Protein AF-A0A7L3GMD4-F1 (afdb_monomer)

Sequence (210 aa):
RIDVTEAQIAITVLLFVSAYGGTAIWDYKVPLVGLELKLFVGFVILCGTALSFFNYFRVIFGGGVGKNGSTIAGTSVLSPGLHIGLLITLAIMIYKKSTTQLFEKHSCLYILTFGFVNAKISQKLVVAHMTKSEICLQDTAFIGPGLLVLDQYFNSFVDEYIVLWIALFISLFDMLRYATGVCLQIAAHLHIHVFRISPHQAPEQVQNHN

pLDDT: mean 81.86, std 13.0, range [42.03, 96.12]

Foldseek 3Di:
DDDPVNVVVVVVVVVVCCVVVPPVQQQDQDPVPRDGNVVVVVVVVVVVVVVVVVVVVCCVVVQVQPPVRDHDDPADPCLLVVLVVVLVVLLVVLCVLDPPNCCVVPVPLSCLLSVLLVLQSVVVVVVCVVVVHDDDSDDLSCVLSVQSVVCSVVVNPDPSVVSSVVSNVSSNVSSVVSVVVVVVVVCVVVVHDDPDDPPPPDDDDPPDDD

Secondary structure (DSSP, 8-state):
---HHHHHHHHHHHHHHHHHH-GGGGGPBPTTT--BHHHHHHHHHHHHHHHHHHHHHHHHHTT---TT-PPPPSS-TTHHHHHHHHHHHHHHHHHHH-SS-HHHHSHHHHHHHHHHHHHHHHHHHHHHHHHTPPPPS--GGGHHHHHHHHHHHTTSSS-HHHHHHHHHHHHHHHHHHHHHHHHHHHHHHHT--TT-PPP-----------

InterPro domains:
  IPR014472 Choline/ethanolamine phosphotransferase [PTHR10414] (2-198)

Radius of gyration: 23.54 Å; Cα contacts (8 Å, |Δi|>4): 131; chains: 1; bounding box: 46×53×88 Å

Solvent-accessible surface area (backbone atoms only — not comparable to full-atom values): 12258 Å² total; per-residue (Å²): 131,92,45,73,64,57,55,51,50,52,51,51,50,56,51,47,51,41,68,77,54,37,74,64,59,41,64,41,58,41,90,89,75,71,46,38,42,50,59,53,55,50,48,54,50,51,51,52,49,52,54,50,50,53,53,51,50,51,37,53,75,66,67,40,54,40,101,83,69,44,74,70,71,97,64,75,87,55,62,69,51,52,61,54,50,50,53,52,50,51,51,53,49,49,56,75,66,41,89,79,40,53,54,80,78,38,41,68,64,48,54,50,30,56,44,31,28,50,51,38,53,51,52,52,50,54,50,26,64,76,69,73,48,88,81,71,86,85,48,79,56,50,50,29,62,47,50,53,49,50,35,54,68,62,72,47,76,52,63,65,68,60,49,50,53,53,21,27,55,49,18,45,51,54,29,51,52,50,53,52,49,52,53,52,52,52,22,64,74,70,74,45,59,86,97,50,83,78,77,81,80,73,80,81,77,81,77,82,80,128

Organism: NCBI:txid317792

Structure (mmCIF, N/CA/C/O backbone):
data_AF-A0A7L3GMD4-F1
#
_entry.id   AF-A0A7L3GMD4-F1
#
loop_
_atom_site.group_PDB
_atom_site.id
_atom_site.type_symbol
_atom_site.label_atom_id
_atom_site.label_alt_id
_atom_site.label_comp_id
_atom_site.label_asym_id
_atom_site.label_entity_id
_atom_site.label_seq_id
_atom_site.pdbx_PDB_ins_code
_atom_site.Cartn_x
_atom_site.Cartn_y
_atom_site.Cartn_z
_atom_site.occupancy
_atom_site.B_iso_or_equiv
_atom_site.auth_seq_id
_atom_site.auth_comp_id
_atom_site.auth_asym_id
_atom_site.auth_atom_id
_atom_site.pdbx_PDB_model_num
ATOM 1 N N . ARG A 1 1 ? 5.900 -24.438 -7.694 1.00 57.34 1 ARG A N 1
ATOM 2 C CA . ARG A 1 1 ? 6.564 -23.137 -7.436 1.00 57.34 1 ARG A CA 1
ATOM 3 C C . ARG A 1 1 ? 5.423 -22.166 -7.287 1.00 57.34 1 ARG A C 1
ATOM 5 O O . ARG A 1 1 ? 4.742 -21.994 -8.280 1.00 57.34 1 ARG A O 1
ATOM 12 N N . ILE A 1 2 ? 5.196 -21.634 -6.088 1.00 66.94 2 ILE A N 1
ATOM 13 C CA . ILE A 1 2 ? 4.145 -20.635 -5.917 1.00 66.94 2 ILE A CA 1
ATOM 14 C C . ILE A 1 2 ? 4.629 -19.362 -6.589 1.00 66.94 2 ILE A C 1
ATOM 16 O O . ILE A 1 2 ? 5.667 -18.821 -6.205 1.00 66.94 2 ILE A O 1
ATOM 20 N N . ASP A 1 3 ? 3.946 -18.982 -7.661 1.00 76.06 3 ASP A N 1
ATOM 21 C CA . ASP A 1 3 ? 4.235 -17.768 -8.415 1.00 76.06 3 ASP A CA 1
ATOM 22 C C . ASP A 1 3 ? 3.237 -16.663 -8.052 1.00 76.06 3 ASP A C 1
ATOM 24 O O . ASP A 1 3 ? 2.235 -16.905 -7.372 1.00 76.06 3 ASP A O 1
ATOM 28 N N . VAL A 1 4 ? 3.510 -15.440 -8.503 1.00 78.38 4 VAL A N 1
ATOM 29 C CA . VAL A 1 4 ? 2.714 -14.245 -8.175 1.00 78.38 4 VAL A CA 1
ATOM 30 C C . VAL A 1 4 ? 1.230 -14.460 -8.486 1.00 78.38 4 VAL A C 1
ATOM 32 O O . VAL A 1 4 ? 0.371 -14.079 -7.693 1.00 78.38 4 VAL A O 1
ATOM 35 N N . THR A 1 5 ? 0.925 -15.137 -9.593 1.00 85.50 5 THR A N 1
ATOM 36 C CA . THR A 1 5 ? -0.446 -15.437 -10.017 1.00 85.50 5 THR A CA 1
ATOM 37 C C . THR A 1 5 ? -1.173 -16.380 -9.058 1.00 85.50 5 THR A C 1
ATOM 39 O O . THR A 1 5 ? -2.326 -16.124 -8.730 1.00 85.50 5 THR A O 1
ATOM 42 N N . GLU A 1 6 ? -0.523 -17.438 -8.560 1.00 84.56 6 GLU A N 1
ATOM 43 C CA . GLU A 1 6 ? -1.148 -18.356 -7.593 1.00 84.56 6 GLU A CA 1
ATOM 44 C C . GLU A 1 6 ? -1.449 -17.643 -6.274 1.00 84.56 6 GLU A C 1
ATOM 46 O O . GLU A 1 6 ? -2.534 -17.806 -5.717 1.00 84.56 6 GLU A O 1
ATOM 51 N N . ALA A 1 7 ? -0.522 -16.801 -5.806 1.00 82.31 7 ALA A N 1
ATOM 52 C CA . ALA A 1 7 ? -0.738 -15.996 -4.609 1.00 82.31 7 ALA A CA 1
ATOM 53 C C . ALA A 1 7 ? -1.905 -15.009 -4.794 1.00 82.31 7 ALA A C 1
ATOM 55 O O . ALA A 1 7 ? -2.758 -14.892 -3.915 1.00 82.31 7 ALA A O 1
ATOM 56 N N . GLN A 1 8 ? -1.982 -14.339 -5.949 1.00 86.38 8 GLN A N 1
ATOM 57 C CA . GLN A 1 8 ? -3.089 -13.438 -6.275 1.00 86.38 8 GLN A CA 1
ATOM 58 C C . GLN A 1 8 ? -4.430 -14.176 -6.330 1.00 86.38 8 GLN A C 1
ATOM 60 O O . GLN A 1 8 ? -5.376 -13.737 -5.685 1.00 86.38 8 GLN A O 1
ATOM 65 N N . ILE A 1 9 ? -4.505 -15.319 -7.020 1.00 88.81 9 ILE A N 1
ATOM 66 C CA . ILE A 1 9 ? -5.726 -16.135 -7.091 1.00 88.81 9 ILE A CA 1
ATOM 67 C C . ILE A 1 9 ? -6.153 -16.590 -5.691 1.00 88.81 9 ILE A C 1
ATOM 69 O O . ILE A 1 9 ? -7.333 -16.497 -5.360 1.00 88.81 9 ILE A O 1
ATOM 73 N N . ALA A 1 10 ? -5.213 -17.027 -4.848 1.00 87.69 10 ALA A N 1
ATOM 74 C CA . ALA A 1 10 ? -5.511 -17.443 -3.480 1.00 87.69 10 ALA A CA 1
ATOM 75 C C . ALA A 1 10 ? -6.125 -16.302 -2.650 1.00 87.69 10 ALA A C 1
ATOM 77 O O . ALA A 1 10 ? -7.136 -16.505 -1.976 1.00 87.69 10 ALA A O 1
ATOM 78 N N . ILE A 1 11 ? -5.562 -15.092 -2.740 1.00 88.25 11 ILE A N 1
ATOM 79 C CA . ILE A 1 11 ? -6.104 -13.901 -2.068 1.00 88.25 11 ILE A CA 1
ATOM 80 C C . ILE A 1 11 ? -7.487 -13.552 -2.627 1.00 88.25 11 ILE A C 1
ATOM 82 O O . ILE A 1 11 ? -8.412 -13.286 -1.862 1.00 88.25 11 ILE A O 1
ATOM 86 N N . THR A 1 12 ? -7.661 -13.587 -3.949 1.00 91.50 12 THR A N 1
ATOM 87 C CA . THR A 1 12 ? -8.948 -13.321 -4.600 1.00 91.50 12 THR A CA 1
ATOM 88 C C . THR A 1 12 ? -10.023 -14.299 -4.132 1.00 91.50 12 THR A C 1
ATOM 90 O O . THR A 1 12 ? -11.110 -13.866 -3.757 1.00 91.50 12 THR A O 1
ATOM 93 N N . VAL A 1 13 ? -9.722 -15.598 -4.073 1.00 90.19 13 VAL A N 1
ATOM 94 C CA . VAL A 1 13 ? -10.646 -16.619 -3.553 1.00 90.19 13 VAL A CA 1
ATOM 95 C C . VAL A 1 13 ? -10.981 -16.358 -2.084 1.00 90.19 13 VAL A C 1
ATOM 97 O O . VAL A 1 13 ? -12.154 -16.387 -1.723 1.00 90.19 13 VAL A O 1
ATOM 100 N N . LEU A 1 14 ? -9.989 -16.043 -1.245 1.00 88.06 14 LEU A N 1
ATOM 101 C CA . LEU A 1 14 ? -10.201 -15.727 0.173 1.00 88.06 14 LEU A CA 1
ATOM 102 C C . LEU A 1 14 ? -11.163 -14.539 0.364 1.00 88.06 14 LEU A C 1
ATOM 104 O O . LEU A 1 14 ? -12.076 -14.584 1.196 1.00 88.06 14 LEU A O 1
ATOM 108 N N . LEU A 1 15 ? -10.975 -13.485 -0.433 1.00 89.06 15 LEU A N 1
ATOM 109 C CA . LEU A 1 15 ? -11.837 -12.305 -0.423 1.00 89.06 15 LEU A CA 1
ATOM 110 C C . LEU A 1 15 ? -13.240 -12.631 -0.940 1.00 89.06 15 LEU A C 1
ATOM 112 O O . LEU A 1 15 ? -14.215 -12.193 -0.336 1.00 89.06 15 LEU A O 1
ATOM 116 N N . PHE A 1 16 ? -13.366 -13.442 -1.992 1.00 91.38 16 PHE A N 1
ATOM 117 C CA . PHE A 1 16 ? -14.669 -13.877 -2.499 1.00 91.38 16 PHE A CA 1
ATOM 118 C C . PHE A 1 16 ? -15.440 -14.718 -1.482 1.00 91.38 16 PHE A C 1
ATOM 120 O O . PHE A 1 16 ? -16.624 -14.466 -1.269 1.00 91.38 16 PHE A O 1
ATOM 127 N N . VAL A 1 17 ? -14.785 -15.670 -0.813 1.00 88.31 17 VAL A N 1
ATOM 128 C CA . VAL A 1 17 ? -15.406 -16.466 0.260 1.00 88.31 17 VAL A CA 1
ATOM 129 C C . VAL A 1 17 ? -15.920 -15.552 1.371 1.00 88.31 17 VAL A C 1
ATOM 131 O O . VAL A 1 17 ? -17.049 -15.715 1.825 1.00 88.31 17 VAL A O 1
ATOM 134 N N . SER A 1 18 ? -15.134 -14.543 1.753 1.00 88.56 18 SER A N 1
ATOM 135 C CA . SER A 1 18 ? -15.545 -13.548 2.751 1.00 88.56 18 SER A CA 1
ATOM 136 C C . SER A 1 18 ? -16.710 -12.673 2.274 1.00 88.56 18 S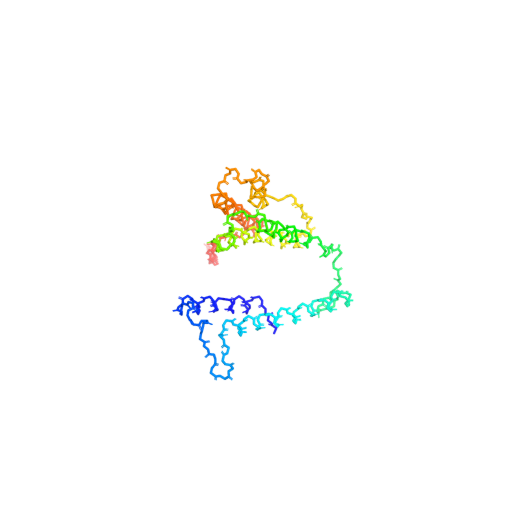ER A C 1
ATOM 138 O O . SER A 1 18 ? -17.585 -12.335 3.066 1.00 88.56 18 SER A O 1
ATOM 140 N N . ALA A 1 19 ? -16.737 -12.311 0.989 1.00 89.50 19 ALA A N 1
ATOM 141 C CA . ALA A 1 19 ? -17.772 -11.462 0.407 1.00 89.50 19 ALA A CA 1
ATOM 142 C C . ALA A 1 19 ? -19.121 -12.187 0.278 1.00 89.50 19 ALA A C 1
ATOM 144 O O . ALA A 1 19 ? -20.149 -11.627 0.647 1.00 89.50 19 ALA A O 1
ATOM 145 N N . TYR A 1 20 ? -19.124 -13.430 -0.214 1.00 90.19 20 TYR A N 1
ATOM 146 C CA . TYR A 1 20 ? -20.348 -14.229 -0.355 1.00 90.19 20 TYR A CA 1
ATOM 147 C C . TYR A 1 20 ? -20.822 -14.824 0.973 1.00 90.19 20 TYR A C 1
ATOM 149 O O . TYR A 1 20 ? -22.020 -14.929 1.215 1.00 90.19 20 TYR A O 1
ATOM 157 N N . GLY A 1 21 ? -19.883 -15.230 1.824 1.00 82.62 21 GLY A N 1
ATOM 158 C CA . GLY A 1 21 ? -20.156 -15.904 3.086 1.00 82.62 21 GLY A CA 1
ATOM 159 C C . GLY A 1 21 ? -20.395 -14.999 4.286 1.00 82.62 21 GLY A C 1
ATOM 160 O O . GLY A 1 21 ? -20.879 -15.455 5.322 1.00 82.62 21 GLY A O 1
ATOM 161 N N . GLY A 1 22 ? -20.025 -13.726 4.172 1.00 84.88 22 GLY A N 1
ATOM 162 C CA . GLY A 1 22 ? -19.927 -12.832 5.316 1.00 84.88 22 GLY A CA 1
ATOM 163 C C . GLY A 1 22 ? -18.824 -13.249 6.296 1.00 84.88 22 GLY A C 1
ATOM 164 O O . GLY A 1 22 ? -18.121 -14.249 6.132 1.00 84.88 22 GLY A O 1
ATOM 165 N N . THR A 1 23 ? -18.668 -12.468 7.363 1.00 82.50 23 THR A N 1
ATOM 166 C CA . THR A 1 23 ? -17.632 -12.712 8.379 1.00 82.50 23 THR A CA 1
ATOM 167 C C . THR A 1 23 ? -17.895 -13.967 9.214 1.00 82.50 23 THR A C 1
ATOM 169 O O . THR A 1 23 ? -16.949 -14.563 9.717 1.00 82.50 23 THR A O 1
ATOM 172 N N . ALA A 1 24 ? -19.151 -14.416 9.299 1.00 84.94 24 ALA A N 1
ATOM 173 C CA . ALA A 1 24 ? -19.566 -15.553 10.119 1.00 84.94 24 ALA A CA 1
ATOM 174 C C . ALA A 1 24 ? -18.980 -16.904 9.665 1.00 84.94 24 ALA A C 1
ATOM 176 O O . ALA A 1 24 ? -18.810 -17.796 10.493 1.00 84.94 24 ALA A O 1
ATOM 177 N N . ILE A 1 25 ? -18.620 -17.065 8.381 1.00 85.19 25 ILE A N 1
ATOM 178 C CA . ILE A 1 25 ? -17.936 -18.284 7.904 1.00 85.19 25 ILE A CA 1
ATOM 179 C C . ILE A 1 25 ? -16.617 -18.503 8.650 1.00 85.19 25 ILE A C 1
ATOM 181 O O . ILE A 1 25 ? -16.244 -19.639 8.945 1.00 85.19 25 ILE A O 1
ATOM 185 N N . TRP A 1 26 ? -15.919 -17.422 8.991 1.00 85.94 26 TRP A N 1
ATOM 186 C CA . TRP A 1 26 ? -14.621 -17.489 9.655 1.00 85.94 26 TRP A CA 1
ATOM 187 C C . TRP A 1 26 ? -14.709 -17.864 11.139 1.00 85.94 26 TRP A C 1
ATOM 189 O O . TRP A 1 26 ? -13.721 -18.343 11.702 1.00 85.94 26 TRP A O 1
ATOM 199 N N . ASP A 1 27 ? -15.885 -17.711 11.749 1.00 85.00 27 ASP A N 1
ATOM 200 C CA . ASP A 1 27 ? -16.166 -18.105 13.133 1.00 85.00 27 ASP A CA 1
ATOM 201 C C . ASP A 1 27 ? -16.664 -19.560 13.241 1.00 85.00 27 ASP A C 1
ATOM 203 O O . ASP A 1 27 ? -16.913 -20.066 14.339 1.00 85.00 27 ASP A O 1
ATOM 207 N N . TYR A 1 28 ? -16.781 -20.272 12.113 1.00 84.38 28 TYR A N 1
ATOM 208 C CA . TYR A 1 28 ? -17.159 -21.680 12.116 1.00 84.38 28 TYR A CA 1
ATOM 209 C C . TYR A 1 28 ? -16.103 -22.528 12.837 1.00 84.38 28 TYR A C 1
ATOM 211 O O . TYR A 1 28 ? -14.904 -22.459 12.540 1.00 84.38 28 TYR A O 1
ATOM 219 N N . LYS A 1 29 ? -16.553 -23.353 13.788 1.00 83.44 29 LYS A N 1
ATOM 220 C CA . LYS A 1 29 ? -15.683 -24.247 14.557 1.00 83.44 29 LYS A CA 1
ATOM 221 C C . LYS A 1 29 ? -15.431 -25.526 13.776 1.00 83.44 29 LYS A C 1
ATOM 223 O O . LYS A 1 29 ? -16.365 -26.247 13.429 1.00 83.44 29 LYS A O 1
ATOM 228 N N . VAL A 1 30 ? -14.160 -25.833 13.535 1.00 77.50 30 VAL A N 1
ATOM 229 C CA . VAL A 1 30 ? -13.777 -27.064 12.841 1.00 77.50 30 VAL A CA 1
ATOM 230 C C . VAL A 1 30 ? -14.066 -28.259 13.761 1.00 77.50 30 VAL A C 1
ATOM 232 O O . VAL A 1 30 ? -13.485 -28.333 14.848 1.00 77.50 30 VAL A O 1
ATOM 235 N N . PRO A 1 31 ? -14.915 -29.220 13.351 1.00 68.00 31 PRO A N 1
ATOM 236 C CA . PRO A 1 31 ? -15.416 -30.275 14.236 1.00 68.00 31 PRO A CA 1
ATOM 237 C C . PRO A 1 31 ? -14.338 -31.239 14.763 1.00 68.00 31 PRO A C 1
ATOM 239 O O . PRO A 1 31 ? -14.583 -31.917 15.752 1.00 68.00 31 PRO A O 1
ATOM 242 N N . LEU A 1 32 ? -13.140 -31.279 14.161 1.00 69.44 32 LEU A N 1
ATOM 243 C CA . LEU A 1 32 ? -12.021 -32.104 14.646 1.00 69.44 32 LEU A CA 1
ATOM 244 C C . LEU A 1 32 ? -11.170 -31.456 15.753 1.00 69.44 32 LEU A C 1
ATOM 246 O O . LEU A 1 32 ? -10.521 -32.177 16.501 1.00 69.44 32 LEU A O 1
ATOM 250 N N . VAL A 1 33 ? -11.109 -30.121 15.832 1.00 73.00 33 VAL A N 1
ATOM 251 C CA . VAL A 1 33 ? -10.125 -29.409 16.683 1.00 73.00 33 VAL A CA 1
ATOM 252 C C . VAL A 1 33 ? -10.789 -28.368 17.593 1.00 73.00 33 VAL A C 1
ATOM 254 O O . VAL A 1 33 ? -10.167 -27.862 18.519 1.00 73.00 33 VAL A O 1
ATOM 257 N N . GLY A 1 34 ? -12.060 -28.024 17.354 1.00 77.44 34 GLY A N 1
ATOM 258 C CA . GLY A 1 34 ? -12.796 -27.025 18.137 1.00 77.44 34 GLY A CA 1
ATOM 259 C C . GLY A 1 34 ? -12.307 -25.581 17.953 1.00 77.44 34 GLY A C 1
ATOM 260 O O . GLY A 1 34 ? -12.860 -24.672 18.569 1.00 77.44 34 GLY A O 1
ATOM 261 N N . LEU A 1 35 ? -11.300 -25.365 17.101 1.00 80.50 35 LEU A N 1
ATOM 262 C CA . LEU A 1 35 ? -10.762 -24.054 16.745 1.00 80.50 35 LEU A CA 1
ATOM 263 C C . LEU A 1 35 ? -11.619 -23.377 15.673 1.00 80.50 35 LEU A C 1
ATOM 265 O O . LEU A 1 35 ? -12.184 -24.031 14.792 1.00 80.50 35 LEU A O 1
ATOM 269 N N . GLU A 1 36 ? -11.673 -22.050 15.745 1.00 85.50 36 GLU A N 1
ATOM 270 C CA . GLU A 1 36 ? -12.311 -21.203 14.739 1.00 85.50 36 GLU A CA 1
ATOM 271 C C . GLU A 1 36 ? -11.494 -21.191 13.444 1.00 85.50 36 GLU A C 1
ATOM 273 O O . GLU A 1 36 ? -10.257 -21.142 13.465 1.00 85.50 36 GLU A O 1
ATOM 278 N N . LEU A 1 37 ? -12.186 -21.191 12.304 1.00 84.00 37 LEU A N 1
ATOM 279 C CA . LEU A 1 37 ? -11.567 -21.223 10.979 1.00 84.00 37 LEU A CA 1
ATOM 280 C C . LEU A 1 37 ? -10.567 -20.070 10.766 1.00 84.00 37 LEU A C 1
ATOM 282 O O . LEU A 1 37 ? -9.522 -20.268 10.144 1.00 84.00 37 LEU A O 1
ATOM 286 N N . LYS A 1 38 ? -10.822 -18.889 11.343 1.00 84.94 38 LYS A N 1
ATOM 287 C CA . LYS A 1 38 ? -9.910 -17.732 11.277 1.00 84.94 38 LYS A CA 1
ATOM 288 C C . LYS A 1 38 ? -8.525 -17.998 11.869 1.00 84.94 38 LYS A C 1
ATOM 290 O O . LYS A 1 38 ? -7.526 -17.541 11.316 1.00 84.94 38 LYS A O 1
ATOM 295 N N . LEU A 1 39 ? -8.447 -18.775 12.951 1.00 85.00 39 LEU A N 1
ATOM 296 C CA . LEU A 1 39 ? -7.172 -19.140 13.575 1.00 85.00 39 LEU A CA 1
ATOM 297 C C . LEU A 1 39 ? -6.391 -20.112 12.695 1.00 85.00 39 LEU A C 1
ATOM 299 O O . LEU A 1 39 ? -5.175 -19.988 12.570 1.00 85.00 39 LEU A O 1
ATOM 303 N N . PHE A 1 40 ? -7.092 -21.040 12.043 1.00 85.69 40 PHE A N 1
ATOM 304 C CA . PHE A 1 40 ? -6.475 -21.957 11.094 1.00 85.69 40 PHE A CA 1
ATOM 305 C C . PHE A 1 40 ? -5.871 -21.207 9.900 1.00 85.69 40 PHE A C 1
ATOM 307 O O . PHE A 1 40 ? -4.697 -21.403 9.586 1.00 85.69 40 PHE A O 1
ATOM 314 N N . VAL A 1 41 ? -6.628 -20.293 9.281 1.00 84.81 41 VAL A N 1
ATOM 315 C CA . VAL A 1 41 ? -6.111 -19.448 8.190 1.00 84.81 41 VAL A CA 1
ATOM 316 C C . VAL A 1 41 ? -4.925 -18.604 8.659 1.00 84.81 41 VAL A C 1
ATOM 318 O O . VAL A 1 41 ? -3.901 -18.556 7.976 1.00 84.81 41 VAL A O 1
ATOM 321 N N . GLY A 1 42 ? -5.014 -18.008 9.851 1.00 86.62 42 GLY A N 1
ATOM 322 C CA . GLY A 1 42 ? -3.905 -17.270 10.454 1.00 86.62 42 GLY A CA 1
ATOM 323 C C . GLY A 1 42 ? -2.645 -18.124 10.629 1.00 86.62 42 GLY A C 1
ATOM 324 O O . GLY A 1 42 ? -1.550 -17.678 10.291 1.00 86.62 42 GLY A O 1
ATOM 325 N N . PHE A 1 43 ? -2.788 -19.372 11.084 1.00 87.75 43 PHE A N 1
ATOM 326 C CA . PHE A 1 43 ? -1.667 -20.295 11.255 1.00 87.75 43 PHE A CA 1
ATOM 327 C C . PHE A 1 43 ? -1.027 -20.699 9.922 1.00 87.75 43 PHE A C 1
ATOM 329 O O . PHE A 1 43 ? 0.199 -20.727 9.815 1.00 87.75 43 PHE A O 1
ATOM 336 N N . VAL A 1 44 ? -1.836 -20.966 8.890 1.00 86.88 44 VAL A N 1
ATOM 337 C CA . VAL A 1 44 ? -1.340 -21.272 7.537 1.00 86.88 44 VAL A CA 1
ATOM 338 C C . VAL A 1 44 ? -0.512 -20.108 6.993 1.00 86.88 44 VAL A C 1
ATOM 340 O O . VAL A 1 44 ? 0.593 -20.328 6.493 1.00 86.88 44 VAL A O 1
ATOM 343 N N . ILE A 1 45 ? -1.003 -18.873 7.142 1.00 87.25 45 ILE A N 1
ATOM 344 C CA . ILE A 1 45 ? -0.280 -17.668 6.718 1.00 87.25 45 ILE A CA 1
ATOM 345 C C . ILE A 1 45 ? 1.022 -17.526 7.512 1.00 87.25 45 ILE A C 1
ATOM 347 O O . ILE A 1 45 ? 2.084 -17.386 6.910 1.00 87.25 45 ILE A O 1
ATOM 351 N N . LEU A 1 46 ? 0.967 -17.629 8.843 1.00 89.94 46 LEU A N 1
ATOM 352 C CA . LEU A 1 46 ? 2.140 -17.494 9.710 1.00 89.94 46 LEU A CA 1
ATOM 353 C C . LEU A 1 46 ? 3.226 -18.525 9.375 1.00 89.94 46 LEU A C 1
ATOM 355 O O . LEU A 1 46 ? 4.396 -18.169 9.233 1.00 89.94 46 LEU A O 1
ATOM 359 N N . CYS A 1 47 ? 2.840 -19.790 9.211 1.00 89.00 47 CYS A N 1
ATOM 360 C CA . CYS A 1 47 ? 3.751 -20.868 8.839 1.00 89.00 47 CYS A CA 1
ATOM 361 C C . CYS A 1 47 ? 4.357 -20.624 7.447 1.00 89.00 47 CYS A C 1
ATOM 363 O O . CYS A 1 47 ? 5.575 -20.695 7.276 1.00 89.00 47 CYS A O 1
ATOM 365 N N . GLY A 1 48 ? 3.529 -20.245 6.466 1.00 86.56 48 GLY A N 1
ATOM 366 C CA . GLY A 1 48 ? 3.980 -19.899 5.118 1.00 86.56 48 GLY A CA 1
ATOM 367 C C . GLY A 1 48 ? 4.976 -18.734 5.102 1.00 86.56 48 GLY A C 1
ATOM 368 O O . GLY A 1 48 ? 6.007 -18.806 4.424 1.00 86.56 48 GLY A O 1
ATOM 369 N N . THR A 1 49 ? 4.721 -17.688 5.891 1.00 86.50 49 THR A N 1
ATOM 370 C CA . THR A 1 49 ? 5.632 -16.549 6.050 1.00 86.50 49 THR A CA 1
ATOM 371 C C . THR A 1 49 ? 6.932 -16.964 6.732 1.00 86.50 49 THR A C 1
ATOM 373 O O . THR A 1 49 ? 7.998 -16.617 6.230 1.00 86.50 49 THR A O 1
ATOM 376 N N . ALA A 1 50 ? 6.878 -17.742 7.816 1.00 89.06 5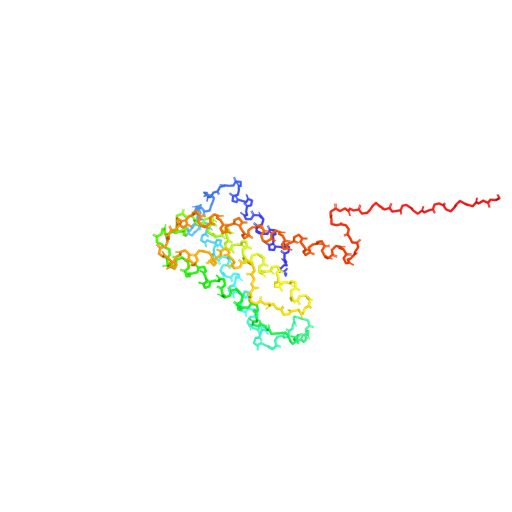0 ALA A N 1
ATOM 377 C CA . ALA A 1 50 ? 8.069 -18.202 8.531 1.00 89.06 50 ALA A CA 1
ATOM 378 C C . ALA A 1 50 ? 8.977 -19.074 7.644 1.00 89.06 50 ALA A C 1
ATOM 380 O O . ALA A 1 50 ? 10.189 -18.855 7.591 1.00 89.06 50 ALA A O 1
ATOM 381 N N . LEU A 1 51 ? 8.396 -20.011 6.887 1.00 87.81 51 LEU A N 1
ATOM 382 C CA . LEU A 1 51 ? 9.135 -20.840 5.929 1.00 87.81 51 LEU A CA 1
ATOM 383 C C . LEU A 1 51 ? 9.753 -19.999 4.806 1.00 87.81 51 LEU A C 1
ATOM 385 O O . LEU A 1 51 ? 10.914 -20.199 4.445 1.00 87.81 51 LEU A O 1
ATOM 389 N N . SER A 1 52 ? 8.998 -19.042 4.262 1.00 85.69 52 SER A N 1
ATOM 390 C CA . SER A 1 52 ? 9.500 -18.132 3.225 1.00 85.69 52 SER A CA 1
ATOM 391 C C . SER A 1 52 ? 10.659 -17.291 3.748 1.00 85.69 52 SER A C 1
ATOM 393 O O . SER A 1 52 ? 11.707 -17.222 3.112 1.00 85.69 52 SER A O 1
ATOM 395 N N . PHE A 1 53 ? 10.502 -16.717 4.940 1.00 86.81 53 PHE A N 1
ATOM 396 C CA . PHE A 1 53 ? 11.526 -15.935 5.619 1.00 86.81 53 PHE A CA 1
ATOM 397 C C . PHE A 1 53 ? 12.806 -16.749 5.813 1.00 86.81 53 PHE A C 1
ATOM 399 O O . PHE A 1 53 ? 13.875 -16.310 5.398 1.00 86.81 53 PHE A O 1
ATOM 406 N N . PHE A 1 54 ? 12.701 -17.971 6.342 1.00 85.94 54 PHE A N 1
ATOM 407 C CA . PHE A 1 54 ? 13.854 -18.851 6.523 1.00 85.94 54 PHE A CA 1
ATOM 408 C C . PHE A 1 54 ? 14.574 -19.145 5.198 1.00 85.94 54 PHE A C 1
ATOM 410 O O . PHE A 1 54 ? 15.800 -19.059 5.121 1.00 85.94 54 PHE A O 1
ATOM 417 N N . ASN A 1 55 ? 13.821 -19.425 4.131 1.00 83.81 55 ASN A N 1
ATOM 418 C CA . ASN A 1 55 ? 14.388 -19.662 2.804 1.00 83.81 55 ASN A CA 1
ATOM 419 C C . ASN A 1 55 ? 15.086 -18.416 2.232 1.00 83.81 55 ASN A C 1
ATOM 421 O O . ASN A 1 55 ? 16.184 -18.542 1.687 1.00 83.81 55 ASN A O 1
ATOM 425 N N . TYR A 1 56 ? 14.503 -17.222 2.380 1.00 82.50 56 TYR A N 1
ATOM 426 C CA . TYR A 1 56 ? 15.136 -15.976 1.938 1.00 82.50 56 TYR A CA 1
ATOM 427 C C . TYR A 1 56 ? 16.412 -15.677 2.724 1.00 82.50 56 TYR A C 1
ATOM 429 O O . TYR A 1 56 ? 17.447 -15.415 2.114 1.00 82.50 56 TYR A O 1
ATOM 437 N N . PHE A 1 57 ? 16.384 -15.791 4.054 1.00 82.56 57 PHE A N 1
ATOM 438 C CA . PHE A 1 57 ? 17.574 -15.586 4.884 1.00 82.56 57 PHE A CA 1
ATOM 439 C C . PHE A 1 57 ? 18.677 -16.589 4.572 1.00 82.56 57 PHE A C 1
ATOM 441 O O . PHE A 1 57 ? 19.839 -16.203 4.484 1.00 82.56 57 PHE A O 1
ATOM 448 N N . ARG A 1 58 ? 18.330 -17.855 4.323 1.00 83.12 58 ARG A N 1
ATOM 449 C CA . ARG A 1 58 ? 19.295 -18.867 3.889 1.00 83.12 58 ARG A CA 1
ATOM 450 C C . ARG A 1 58 ? 19.993 -18.478 2.582 1.00 83.12 58 ARG A C 1
ATOM 452 O O . ARG A 1 58 ? 21.199 -18.668 2.476 1.00 83.12 58 ARG A O 1
ATOM 459 N N . VAL A 1 59 ? 19.266 -17.935 1.604 1.00 80.44 59 VAL A N 1
ATOM 460 C CA . VAL A 1 59 ? 19.852 -17.466 0.332 1.00 80.44 59 VAL A CA 1
ATOM 461 C C . VAL A 1 59 ? 20.713 -16.217 0.542 1.00 80.44 59 VAL A C 1
ATOM 463 O O . VAL A 1 59 ? 21.809 -16.136 -0.008 1.00 80.44 59 VAL A O 1
ATOM 466 N N . ILE A 1 60 ? 20.255 -15.269 1.364 1.00 78.94 60 ILE A N 1
ATOM 467 C CA . ILE A 1 60 ? 20.987 -14.032 1.674 1.00 78.94 60 ILE A CA 1
ATOM 468 C C . ILE A 1 60 ? 22.307 -14.350 2.391 1.00 78.94 60 ILE A C 1
ATOM 470 O O . ILE A 1 60 ? 23.367 -13.929 1.933 1.00 78.94 60 ILE A O 1
ATOM 474 N N . PHE A 1 61 ? 22.266 -15.141 3.469 1.00 78.62 61 PHE A N 1
ATOM 475 C CA . PHE A 1 61 ? 23.464 -15.559 4.208 1.00 78.62 61 PHE A CA 1
ATOM 476 C C . PHE A 1 61 ? 24.344 -16.534 3.418 1.00 78.62 61 PHE A C 1
ATOM 478 O O . PHE A 1 61 ? 25.553 -16.567 3.622 1.00 78.62 61 PHE A O 1
ATOM 485 N N . GLY A 1 62 ? 23.764 -17.292 2.484 1.00 75.56 62 GLY A N 1
ATOM 486 C CA . GLY A 1 62 ? 24.475 -18.192 1.574 1.00 75.56 62 GLY A CA 1
ATOM 487 C C . GLY A 1 62 ? 25.217 -17.495 0.427 1.00 75.56 62 GLY A C 1
ATOM 488 O O . GLY A 1 62 ? 25.623 -18.168 -0.516 1.00 75.56 62 GLY A O 1
ATOM 489 N N . GLY A 1 63 ? 25.378 -16.168 0.473 1.00 70.56 63 GLY A N 1
ATOM 490 C CA . GLY A 1 63 ? 26.128 -15.406 -0.528 1.00 70.56 63 GLY A CA 1
ATOM 491 C C . GLY A 1 63 ? 25.289 -14.903 -1.703 1.00 70.56 63 GLY A C 1
ATOM 492 O O . GLY A 1 63 ? 25.851 -14.579 -2.745 1.00 70.56 63 GLY A O 1
ATOM 493 N N . GLY A 1 64 ? 23.958 -14.851 -1.562 1.00 66.25 64 GLY A N 1
ATOM 494 C CA . GLY A 1 64 ? 23.056 -14.167 -2.497 1.00 66.25 64 GLY A CA 1
ATOM 495 C C . G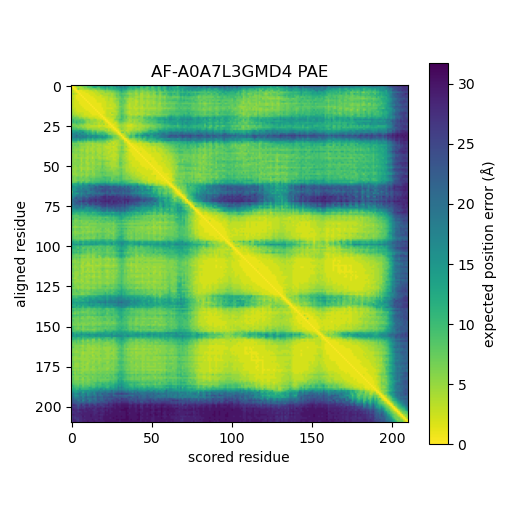LY A 1 64 ? 23.017 -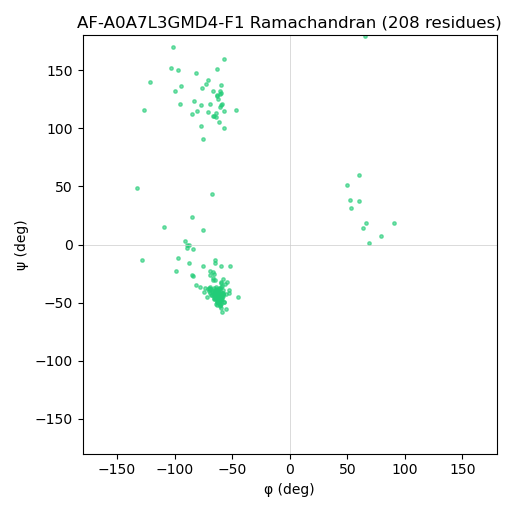14.744 -3.912 1.00 66.25 64 GLY A C 1
ATOM 496 O O . GLY A 1 64 ? 22.511 -14.091 -4.824 1.00 66.25 64 GLY A O 1
ATOM 497 N N . VAL A 1 65 ? 23.544 -15.955 -4.105 1.00 67.44 65 VAL A N 1
ATOM 498 C CA . VAL A 1 65 ? 23.513 -16.648 -5.390 1.00 67.44 65 VAL A CA 1
ATOM 499 C C . VAL A 1 65 ? 22.051 -16.912 -5.727 1.00 67.44 65 VAL A C 1
ATOM 501 O O . VAL A 1 65 ? 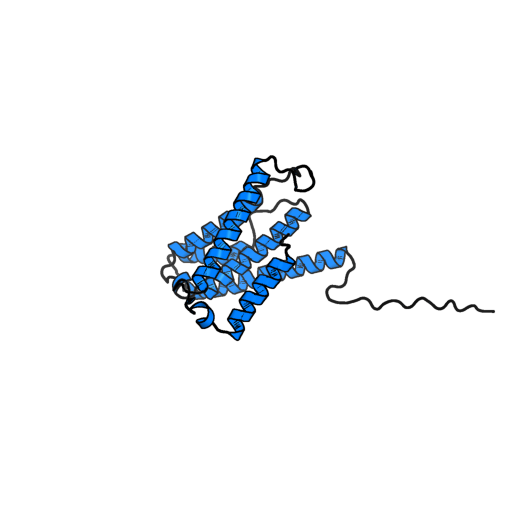21.358 -17.663 -5.033 1.00 67.44 65 VAL A O 1
ATOM 504 N N . GLY A 1 66 ? 21.557 -16.250 -6.775 1.00 60.44 66 GLY A N 1
ATOM 505 C CA . GLY A 1 66 ? 20.192 -16.458 -7.238 1.00 60.44 66 GLY A CA 1
ATOM 506 C C . GLY A 1 66 ? 19.962 -17.934 -7.568 1.00 60.44 66 GLY A C 1
ATOM 507 O O . GLY A 1 66 ? 20.899 -18.674 -7.858 1.00 60.44 66 GLY A O 1
ATOM 508 N N . LYS A 1 67 ? 18.702 -18.370 -7.596 1.00 60.38 67 LYS A N 1
ATOM 509 C CA . LYS A 1 67 ? 18.316 -19.772 -7.858 1.00 60.38 67 LYS A CA 1
ATOM 510 C C . LYS A 1 67 ? 18.929 -20.385 -9.141 1.00 60.38 67 LYS A C 1
ATOM 512 O O . LYS A 1 67 ? 18.980 -21.602 -9.254 1.00 60.38 67 LYS A O 1
ATOM 517 N N . ASN A 1 68 ? 19.411 -19.547 -10.067 1.00 65.06 68 ASN A N 1
ATOM 518 C CA . ASN A 1 68 ? 20.055 -19.917 -11.333 1.00 65.06 68 ASN A CA 1
ATOM 519 C C . ASN A 1 68 ? 21.577 -19.638 -11.379 1.00 65.06 68 ASN A C 1
ATOM 521 O O . ASN A 1 68 ? 22.138 -19.559 -12.466 1.00 65.06 68 ASN A O 1
ATOM 525 N N . GLY A 1 69 ? 22.251 -19.399 -10.249 1.00 62.28 69 GLY A N 1
ATOM 526 C CA . GLY A 1 69 ? 23.683 -19.057 -10.246 1.00 62.28 69 GLY A CA 1
ATOM 527 C C . GLY A 1 69 ? 24.000 -17.593 -10.589 1.00 62.28 69 GLY A C 1
ATOM 528 O O . GLY A 1 69 ? 25.163 -17.241 -10.744 1.00 62.28 69 GLY A O 1
ATOM 529 N N . SER A 1 70 ? 22.983 -16.731 -10.707 1.00 56.53 70 SER A N 1
ATOM 530 C CA . SER A 1 70 ? 23.163 -15.297 -10.971 1.00 56.53 70 SER A CA 1
ATOM 531 C C . SER A 1 70 ? 23.910 -14.621 -9.821 1.00 56.53 70 SER A C 1
ATOM 533 O O . SER A 1 70 ? 23.483 -14.718 -8.668 1.00 56.53 70 SER A O 1
ATOM 535 N N . THR A 1 71 ? 24.984 -13.902 -10.153 1.00 58.50 71 THR A N 1
ATOM 536 C CA . THR A 1 71 ? 25.769 -13.072 -9.230 1.00 58.50 71 THR A CA 1
ATOM 537 C C . THR A 1 71 ? 24.935 -11.919 -8.661 1.00 58.50 71 THR A C 1
ATOM 539 O O . THR A 1 71 ? 24.018 -11.418 -9.316 1.00 58.50 71 THR A O 1
ATOM 542 N N . ILE A 1 72 ? 25.273 -11.491 -7.440 1.00 58.28 72 ILE A N 1
ATOM 543 C CA . ILE A 1 72 ? 24.683 -10.338 -6.752 1.00 58.28 72 ILE A CA 1
ATOM 544 C C . ILE A 1 72 ? 24.940 -9.066 -7.576 1.00 58.28 72 ILE A C 1
ATOM 546 O O . ILE A 1 72 ? 26.088 -8.676 -7.785 1.00 58.28 72 ILE A O 1
ATOM 550 N N . ALA A 1 73 ? 23.881 -8.393 -8.031 1.00 56.16 73 ALA A N 1
ATOM 551 C CA . ALA A 1 73 ? 24.003 -7.022 -8.516 1.00 56.16 73 ALA A CA 1
ATOM 552 C C . ALA A 1 73 ? 24.379 -6.122 -7.327 1.00 56.16 73 ALA A C 1
ATOM 554 O O . ALA A 1 73 ? 23.760 -6.228 -6.271 1.00 56.16 73 ALA A O 1
ATOM 555 N N . GLY A 1 74 ? 25.388 -5.258 -7.487 1.00 55.69 74 GLY A N 1
ATOM 556 C CA . GLY A 1 74 ? 25.943 -4.369 -6.450 1.00 55.69 74 GLY A CA 1
ATOM 557 C C . GLY A 1 74 ? 25.009 -3.247 -5.978 1.00 55.69 74 GLY A C 1
ATOM 558 O O . GLY A 1 74 ? 25.421 -2.100 -5.860 1.00 55.69 74 GLY A O 1
ATOM 559 N N . THR A 1 75 ? 23.740 -3.556 -5.747 1.00 60.69 75 THR A N 1
ATOM 560 C CA . THR A 1 75 ? 22.733 -2.650 -5.206 1.00 60.69 75 THR A CA 1
ATOM 561 C C . THR A 1 75 ? 22.654 -2.830 -3.696 1.00 60.69 75 THR A C 1
ATOM 563 O O . THR A 1 75 ? 22.637 -3.959 -3.204 1.00 60.69 75 THR A O 1
ATOM 566 N N . SER A 1 76 ? 22.582 -1.726 -2.954 1.00 57.91 76 SER A N 1
ATOM 567 C CA . SER A 1 76 ? 22.425 -1.762 -1.499 1.00 57.91 76 SER A CA 1
ATOM 568 C C . SER A 1 76 ? 21.111 -2.457 -1.124 1.00 57.91 76 SER A C 1
ATOM 570 O O . SER A 1 76 ? 20.028 -1.892 -1.274 1.00 57.91 76 SER A O 1
ATOM 572 N N . VAL A 1 77 ? 21.206 -3.697 -0.637 1.00 59.53 77 VAL A N 1
ATOM 573 C CA . VAL A 1 77 ? 20.060 -4.561 -0.290 1.00 59.53 77 VAL A CA 1
ATOM 574 C C . VAL A 1 77 ? 19.224 -4.026 0.879 1.00 59.53 77 VAL A C 1
ATOM 576 O O . VAL A 1 77 ? 18.115 -4.500 1.111 1.00 59.53 77 VAL A O 1
ATOM 579 N N . LEU A 1 78 ? 19.746 -3.041 1.616 1.00 68.25 78 LEU A N 1
ATOM 580 C CA . LEU A 1 78 ? 19.141 -2.522 2.842 1.00 68.25 78 LEU A CA 1
ATOM 581 C C . LEU A 1 78 ? 18.331 -1.236 2.636 1.00 68.25 78 LEU A C 1
ATOM 583 O O . LEU A 1 78 ? 17.432 -0.956 3.425 1.00 68.25 78 LEU A O 1
ATOM 587 N N . SER A 1 79 ? 18.609 -0.470 1.575 1.00 70.25 79 SER A N 1
ATOM 588 C CA . SER A 1 79 ? 17.947 0.821 1.314 1.00 70.25 79 SER A CA 1
ATOM 589 C C . SER A 1 79 ? 16.403 0.742 1.314 1.00 70.25 79 SER A C 1
ATOM 591 O O . SER A 1 79 ? 15.763 1.562 1.980 1.00 70.25 79 SER A O 1
ATOM 593 N N . PRO A 1 80 ? 15.769 -0.294 0.720 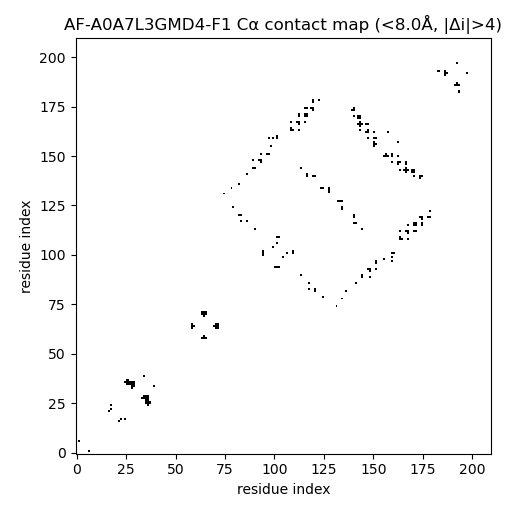1.00 73.12 80 PRO A N 1
ATOM 594 C CA . PRO A 1 80 ? 14.315 -0.480 0.793 1.00 73.12 80 PRO A CA 1
ATOM 595 C C . PRO A 1 80 ? 13.775 -0.638 2.221 1.00 73.12 80 PRO A C 1
ATOM 597 O O . PRO A 1 80 ? 12.659 -0.214 2.529 1.00 73.12 80 PRO A O 1
ATOM 600 N N . GLY A 1 81 ? 14.582 -1.238 3.101 1.00 79.31 81 GLY A N 1
ATOM 601 C CA . GLY A 1 81 ? 14.239 -1.467 4.499 1.00 79.31 81 GLY A CA 1
ATOM 602 C C . GLY A 1 81 ? 14.073 -0.170 5.283 1.00 79.31 81 GLY A C 1
ATOM 603 O O . GLY A 1 81 ? 13.236 -0.121 6.180 1.00 79.31 81 GLY A O 1
ATOM 604 N N . LEU A 1 82 ? 14.793 0.899 4.923 1.00 83.00 82 LEU A N 1
ATOM 605 C CA . LEU A 1 82 ? 14.690 2.175 5.631 1.00 83.00 82 LEU A CA 1
ATOM 606 C C . LEU A 1 82 ? 13.325 2.838 5.409 1.00 83.00 82 LEU A C 1
ATOM 608 O O . LEU A 1 82 ? 12.703 3.287 6.368 1.00 83.00 82 LEU A O 1
ATOM 612 N N . HIS A 1 83 ? 12.816 2.844 4.174 1.00 84.44 83 HIS A N 1
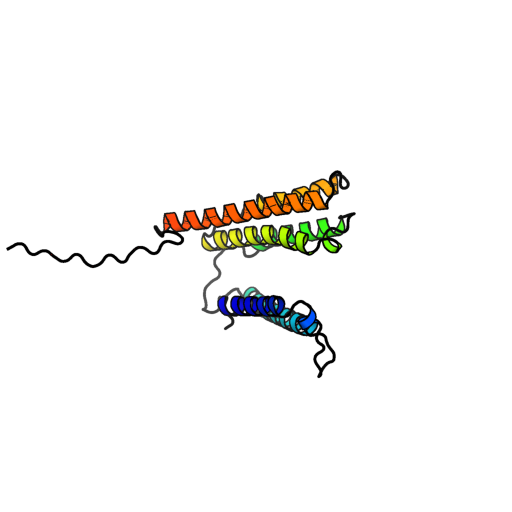ATOM 613 C CA . HIS A 1 83 ? 11.497 3.406 3.861 1.00 84.44 83 HIS A CA 1
ATOM 614 C C . HIS A 1 83 ? 10.356 2.655 4.547 1.00 84.44 83 HIS A C 1
ATOM 616 O O . HIS A 1 83 ? 9.463 3.269 5.133 1.00 84.44 83 HIS A O 1
ATOM 622 N N . ILE A 1 84 ? 10.396 1.321 4.482 1.00 86.19 84 ILE A N 1
ATOM 623 C CA . ILE A 1 84 ? 9.379 0.464 5.098 1.00 86.19 84 ILE A CA 1
ATOM 624 C C . ILE A 1 84 ? 9.467 0.574 6.626 1.00 86.19 84 ILE A C 1
ATOM 626 O O . ILE A 1 84 ? 8.447 0.736 7.292 1.00 86.19 84 ILE A O 1
ATOM 630 N N . GLY A 1 85 ? 10.680 0.557 7.186 1.00 88.94 85 GLY A N 1
ATOM 631 C CA . GLY A 1 85 ? 10.915 0.715 8.620 1.00 88.94 85 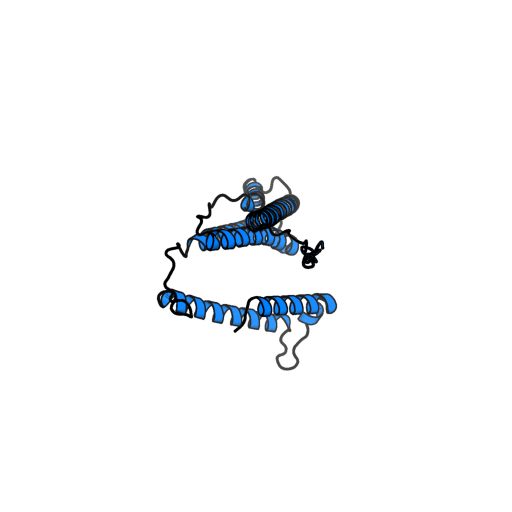GLY A CA 1
ATOM 632 C C . GLY A 1 85 ? 10.441 2.066 9.154 1.00 88.94 85 GLY A C 1
ATOM 633 O O . GLY A 1 85 ? 9.790 2.116 10.199 1.00 88.94 85 GLY A O 1
ATOM 634 N N . LEU A 1 86 ? 10.690 3.153 8.416 1.00 89.25 86 LEU A N 1
ATOM 635 C CA . LEU A 1 86 ? 10.182 4.483 8.753 1.00 89.25 86 LEU A CA 1
ATOM 636 C C . LEU A 1 86 ? 8.650 4.502 8.772 1.00 89.25 86 LEU A C 1
ATOM 638 O O . LEU A 1 86 ? 8.060 4.984 9.736 1.00 89.25 86 LEU A O 1
ATOM 642 N N . LEU A 1 87 ? 7.999 3.930 7.754 1.00 91.62 87 LEU A N 1
ATOM 643 C CA . LEU A 1 87 ? 6.538 3.864 7.696 1.00 91.62 87 LEU A CA 1
ATOM 644 C C . LEU A 1 87 ? 5.945 3.076 8.874 1.00 91.62 87 LEU A C 1
ATOM 646 O O . LEU A 1 87 ? 4.994 3.539 9.502 1.00 91.62 87 LEU A O 1
ATOM 650 N N . ILE A 1 88 ? 6.523 1.915 9.196 1.00 91.62 88 ILE A N 1
ATOM 651 C CA . ILE A 1 88 ? 6.095 1.088 10.334 1.00 91.62 88 ILE A CA 1
ATOM 652 C C . ILE A 1 88 ? 6.274 1.855 11.648 1.00 91.62 88 ILE A C 1
ATOM 654 O O . ILE A 1 88 ? 5.377 1.854 12.490 1.00 91.62 88 ILE A O 1
ATOM 658 N N . THR A 1 89 ? 7.403 2.546 11.813 1.00 91.62 89 THR A N 1
ATOM 659 C CA . THR A 1 89 ? 7.681 3.348 13.011 1.00 91.62 89 THR A CA 1
ATOM 660 C C . THR A 1 89 ? 6.653 4.465 13.174 1.00 91.62 89 THR A C 1
ATOM 662 O O . THR A 1 89 ? 6.108 4.637 14.262 1.00 91.62 89 THR A O 1
ATOM 665 N N . LEU A 1 90 ? 6.333 5.183 12.092 1.00 90.69 90 LEU A N 1
ATOM 666 C CA . LEU A 1 90 ? 5.307 6.228 12.095 1.00 90.69 90 LEU A CA 1
ATOM 667 C C . LEU A 1 90 ? 3.926 5.668 12.452 1.00 90.69 90 LEU A C 1
ATOM 669 O O . LEU A 1 90 ? 3.236 6.256 13.282 1.00 90.69 90 LEU A O 1
ATOM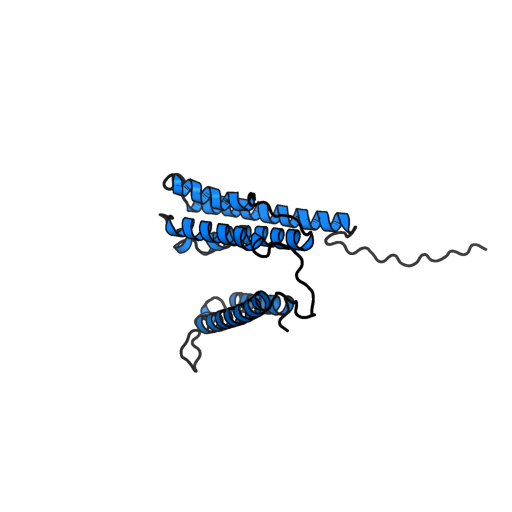 673 N N . ALA A 1 91 ? 3.542 4.519 11.890 1.00 91.94 91 ALA A N 1
ATOM 674 C CA . ALA A 1 91 ? 2.277 3.868 12.221 1.00 91.94 91 ALA A CA 1
ATOM 675 C C . ALA A 1 91 ? 2.200 3.520 13.720 1.00 91.94 91 ALA A C 1
ATOM 677 O O . ALA A 1 91 ? 1.270 3.929 14.416 1.00 91.94 91 ALA A O 1
ATOM 678 N N . ILE A 1 92 ? 3.223 2.847 14.258 1.00 91.31 92 ILE A N 1
ATOM 679 C CA . ILE A 1 92 ? 3.267 2.477 15.680 1.00 91.31 92 ILE A CA 1
ATOM 680 C C . ILE A 1 92 ? 3.251 3.720 16.576 1.00 91.31 92 ILE A C 1
ATOM 682 O O . ILE A 1 92 ? 2.543 3.735 17.582 1.00 91.31 92 ILE A O 1
ATOM 686 N N . MET A 1 93 ? 3.999 4.764 16.219 1.00 90.69 93 MET A N 1
ATOM 687 C CA . MET A 1 93 ? 4.038 6.008 16.984 1.00 90.69 93 MET A CA 1
ATOM 688 C C . MET A 1 93 ? 2.662 6.685 17.026 1.00 90.69 93 MET A C 1
ATOM 690 O O . MET A 1 93 ? 2.209 7.053 18.109 1.00 90.69 93 MET A O 1
ATOM 694 N N . ILE A 1 94 ? 1.979 6.786 15.880 1.00 91.12 94 ILE A N 1
ATOM 695 C CA . ILE A 1 94 ? 0.634 7.371 15.791 1.00 91.12 94 ILE A CA 1
ATOM 696 C C . ILE A 1 94 ? -0.364 6.555 16.609 1.00 91.12 94 ILE A C 1
ATOM 698 O O . ILE A 1 94 ? -1.178 7.128 17.329 1.00 91.12 94 ILE A O 1
ATOM 702 N N . TYR A 1 95 ? -0.278 5.225 16.553 1.00 89.19 95 TYR A N 1
ATOM 703 C CA . TYR A 1 95 ? -1.106 4.346 17.375 1.00 89.19 95 TYR A CA 1
ATOM 704 C C . TYR A 1 95 ? -0.865 4.563 18.875 1.00 89.19 95 TYR A C 1
ATOM 706 O O . TYR A 1 95 ? -1.811 4.751 19.631 1.00 89.19 95 TYR A O 1
ATOM 714 N N . LYS A 1 96 ? 0.400 4.574 19.308 1.00 88.62 96 LYS A N 1
ATOM 715 C CA . LYS A 1 96 ? 0.769 4.694 20.726 1.00 88.62 96 LYS A CA 1
ATOM 716 C C . LYS A 1 96 ? 0.423 6.048 21.339 1.00 88.62 96 LYS A C 1
ATOM 718 O O . LYS A 1 96 ? 0.198 6.106 22.544 1.00 88.62 96 LYS A O 1
ATOM 723 N N . LYS A 1 97 ? 0.444 7.117 20.542 1.00 87.44 97 LYS A N 1
ATOM 724 C CA . LYS A 1 97 ? 0.221 8.493 21.004 1.00 87.44 97 LYS A CA 1
ATOM 725 C C . LYS A 1 97 ? -1.222 8.978 20.807 1.00 87.44 97 LYS A C 1
ATOM 727 O O . LYS A 1 97 ? -1.578 10.020 21.343 1.00 87.44 97 LYS A O 1
ATOM 732 N N . SER A 1 98 ? -2.044 8.240 20.061 1.00 85.56 98 SER A N 1
ATOM 733 C CA . SER A 1 98 ? -3.442 8.601 19.805 1.00 85.56 98 SER A CA 1
ATOM 734 C C . SER A 1 98 ? -4.248 8.645 21.103 1.00 85.56 98 SER A C 1
ATOM 736 O O . SER A 1 98 ? -4.306 7.664 21.844 1.00 85.56 98 SER A O 1
ATOM 738 N N . THR A 1 99 ? -4.902 9.779 21.359 1.00 78.50 99 THR A N 1
ATOM 739 C CA . THR A 1 99 ? -5.774 9.967 22.533 1.00 78.50 99 THR A CA 1
ATOM 740 C C . THR A 1 99 ? -7.181 9.425 22.286 1.00 78.50 99 THR A C 1
ATOM 742 O O . THR A 1 99 ? -7.862 8.989 23.211 1.00 78.50 99 THR A O 1
ATOM 745 N N . THR A 1 100 ? -7.597 9.398 21.018 1.00 79.50 100 THR A N 1
ATOM 746 C CA . THR A 1 100 ? -8.927 8.958 20.572 1.00 79.50 100 THR A CA 1
ATOM 747 C C . THR A 1 100 ? -9.000 7.465 20.235 1.00 79.50 100 THR A C 1
ATOM 749 O O . THR A 1 100 ? -10.043 6.989 19.783 1.00 79.50 100 THR A O 1
ATOM 752 N N . GLN A 1 101 ? -7.899 6.728 20.438 1.00 84.44 101 GLN A N 1
ATOM 753 C CA . GLN A 1 101 ? -7.738 5.327 20.038 1.00 84.44 101 GLN A CA 1
ATOM 754 C C . GLN A 1 101 ? -8.139 5.103 18.568 1.00 84.44 101 GLN A C 1
ATOM 756 O O . GLN A 1 101 ? -8.917 4.200 18.247 1.00 84.44 101 GLN A O 1
ATOM 761 N N . LEU A 1 102 ? -7.592 5.926 17.660 1.00 83.12 102 LEU A N 1
ATOM 762 C CA . LEU A 1 102 ? -7.900 5.923 16.220 1.00 83.12 102 LEU A CA 1
ATOM 763 C C . LEU A 1 102 ? -7.949 4.517 15.612 1.00 83.12 102 LEU A C 1
ATOM 765 O O . LEU A 1 102 ? -8.857 4.189 14.850 1.00 83.12 102 LEU A O 1
ATOM 769 N N . PHE A 1 103 ? -6.963 3.687 15.952 1.00 86.44 103 PHE A N 1
ATOM 770 C CA . PHE A 1 103 ? -6.869 2.328 15.435 1.00 86.44 103 PHE A CA 1
ATOM 771 C C . PHE A 1 103 ? -7.965 1.408 15.981 1.00 86.44 103 PHE A C 1
ATOM 773 O O . PHE A 1 103 ? -8.478 0.586 15.233 1.00 86.44 103 PHE A O 1
ATOM 780 N N . GLU A 1 104 ? -8.345 1.528 17.252 1.00 87.62 104 GLU A N 1
ATOM 781 C CA . GLU A 1 104 ? -9.362 0.658 17.858 1.00 87.62 104 GLU A CA 1
ATOM 782 C C . GLU A 1 104 ? -10.765 1.031 17.374 1.00 87.62 104 GLU A C 1
ATOM 784 O O . GLU A 1 104 ? -11.566 0.160 17.043 1.00 87.62 104 GLU A O 1
ATOM 789 N N . LYS A 1 105 ? -11.048 2.334 17.270 1.00 88.94 105 LYS A N 1
ATOM 790 C CA . LYS A 1 105 ? -12.369 2.836 16.880 1.00 88.94 105 LYS A CA 1
ATOM 791 C C . LYS A 1 105 ? -12.591 2.828 15.365 1.00 88.94 105 LYS A C 1
ATOM 793 O O . LYS A 1 105 ? -13.706 2.592 14.901 1.00 88.94 105 LYS A O 1
ATOM 798 N N . HIS A 1 106 ? -11.540 3.083 14.585 1.00 90.50 106 HIS A N 1
ATOM 799 C CA . HIS A 1 106 ? -11.607 3.245 13.131 1.00 90.50 106 HIS A CA 1
ATOM 800 C C . HIS A 1 106 ? -10.524 2.427 12.406 1.00 90.50 106 HIS A C 1
ATOM 802 O O . HIS A 1 106 ? -9.843 2.926 11.507 1.00 90.50 106 HIS A O 1
ATOM 808 N N . SER A 1 107 ? -10.392 1.140 12.755 1.00 89.88 107 SER A N 1
ATOM 809 C CA . SER A 1 107 ? -9.329 0.252 12.246 1.00 89.88 107 SER A CA 1
ATOM 810 C C . SER A 1 107 ? -9.271 0.184 10.721 1.00 89.88 107 SER A C 1
ATOM 812 O O . SER A 1 107 ? -8.189 0.242 10.145 1.00 89.88 107 SER A O 1
ATOM 814 N N . CYS A 1 108 ? -10.427 0.093 10.053 1.00 90.12 108 CYS A N 1
ATOM 815 C CA . CYS A 1 108 ? -10.489 -0.005 8.593 1.00 90.12 108 CYS A CA 1
ATOM 816 C C . CYS A 1 108 ? -9.904 1.245 7.926 1.00 90.12 108 CYS A C 1
ATOM 818 O O . CYS A 1 108 ? -9.017 1.135 7.084 1.00 90.12 108 CYS A O 1
ATOM 820 N N . LEU A 1 109 ? -10.342 2.430 8.362 1.00 92.19 109 LEU A N 1
ATOM 821 C CA . LEU A 1 109 ? -9.867 3.705 7.829 1.00 92.19 109 LEU A CA 1
ATOM 822 C C . LEU A 1 109 ? -8.356 3.855 8.034 1.00 92.19 109 LEU A C 1
ATOM 824 O O . LEU A 1 109 ? -7.633 4.201 7.104 1.00 92.19 109 LEU A O 1
ATOM 828 N N . TYR A 1 110 ? -7.877 3.523 9.234 1.00 93.50 110 TYR A N 1
ATOM 829 C CA . TYR A 1 110 ? -6.462 3.581 9.572 1.00 93.50 110 TYR A CA 1
ATOM 830 C C . TYR A 1 110 ? -5.618 2.657 8.682 1.00 93.50 110 TYR A C 1
ATOM 832 O O . TYR A 1 110 ? -4.666 3.107 8.042 1.00 93.50 110 TYR A O 1
ATOM 840 N N . ILE A 1 111 ? -5.985 1.373 8.592 1.00 93.50 111 ILE A N 1
ATOM 841 C CA . ILE A 1 111 ? -5.263 0.383 7.777 1.00 93.50 111 ILE A CA 1
ATOM 842 C C . ILE A 1 111 ? -5.260 0.798 6.304 1.00 93.50 111 ILE A C 1
ATOM 844 O O . ILE A 1 111 ? -4.249 0.638 5.623 1.00 93.50 111 ILE A O 1
ATOM 848 N N . LEU A 1 112 ? -6.362 1.362 5.815 1.00 94.44 112 LEU A N 1
ATOM 849 C CA . LEU A 1 112 ? -6.508 1.770 4.424 1.00 94.44 112 LEU A CA 1
ATOM 850 C C . LEU A 1 112 ? -5.632 2.997 4.097 1.00 94.44 112 LEU A C 1
ATOM 852 O O . LEU A 1 112 ? -4.944 2.990 3.074 1.00 94.44 112 LEU A O 1
ATOM 856 N N . THR A 1 113 ? -5.536 3.984 4.998 1.00 95.12 113 THR A N 1
ATOM 857 C CA . THR A 1 113 ? -4.619 5.133 4.861 1.00 95.12 113 THR A CA 1
ATOM 858 C C . THR A 1 113 ? -3.158 4.697 4.777 1.00 95.12 113 THR A C 1
ATOM 860 O O . THR A 1 113 ? -2.473 5.011 3.800 1.00 95.12 113 THR A O 1
ATOM 863 N N . PHE A 1 114 ? -2.670 3.926 5.754 1.00 94.06 114 PHE A N 1
ATOM 864 C CA . PHE A 1 114 ? -1.290 3.422 5.723 1.00 94.06 114 PHE A CA 1
ATOM 865 C C . PHE A 1 114 ? -1.061 2.427 4.580 1.00 94.06 114 PHE A C 1
ATOM 867 O O . PHE A 1 114 ? 0.040 2.362 4.031 1.00 94.06 114 PHE A O 1
ATOM 874 N N . GLY A 1 115 ? -2.106 1.705 4.171 1.00 94.25 115 GLY A N 1
ATOM 875 C CA . GLY A 1 115 ? -2.109 0.828 3.008 1.00 94.25 115 GLY A CA 1
ATOM 876 C C . GLY A 1 115 ? -1.807 1.574 1.710 1.00 94.25 115 GLY A C 1
ATOM 877 O O . GLY A 1 115 ? -0.933 1.138 0.963 1.00 94.25 115 GLY A O 1
ATOM 878 N N . PHE A 1 116 ? -2.441 2.725 1.458 1.00 95.19 116 PHE A N 1
ATOM 879 C CA . PHE A 1 116 ? -2.143 3.540 0.271 1.00 95.19 116 PHE A CA 1
ATOM 880 C C . PHE A 1 116 ? -0.729 4.120 0.283 1.00 95.19 116 PHE A C 1
ATOM 882 O O . PHE A 1 116 ? -0.047 4.094 -0.745 1.00 95.19 116 PHE A O 1
ATOM 889 N N . VAL A 1 117 ? -0.250 4.576 1.445 1.00 94.88 117 VAL A N 1
ATOM 890 C CA . VAL A 1 117 ? 1.139 5.041 1.595 1.00 94.88 117 VAL A CA 1
ATOM 891 C C . VAL A 1 117 ? 2.117 3.909 1.272 1.00 94.88 117 VAL A C 1
ATOM 893 O O . VAL A 1 117 ? 3.022 4.079 0.450 1.00 94.88 117 VAL A O 1
ATOM 896 N N . ASN A 1 118 ? 1.896 2.723 1.848 1.00 92.31 118 ASN A N 1
ATOM 897 C CA . ASN A 1 118 ? 2.725 1.547 1.602 1.00 92.31 118 ASN A CA 1
ATOM 898 C C . ASN A 1 118 ? 2.663 1.086 0.137 1.00 92.31 118 ASN A C 1
ATOM 900 O O . ASN A 1 118 ? 3.685 0.714 -0.439 1.00 92.31 118 ASN A O 1
ATOM 904 N N . ALA A 1 119 ? 1.486 1.142 -0.490 1.00 93.19 119 ALA A N 1
ATOM 905 C CA . ALA A 1 119 ? 1.298 0.783 -1.891 1.00 93.19 119 ALA A CA 1
ATOM 906 C C . ALA A 1 119 ? 2.095 1.704 -2.823 1.00 93.19 119 ALA A C 1
ATOM 908 O O . ALA A 1 119 ? 2.740 1.221 -3.755 1.00 93.19 119 ALA A O 1
ATOM 909 N N . LYS A 1 120 ? 2.105 3.019 -2.572 1.00 92.69 120 LYS A N 1
ATOM 910 C CA . LYS A 1 120 ? 2.915 3.956 -3.361 1.00 92.69 120 LYS A CA 1
ATOM 911 C C . LYS A 1 120 ? 4.415 3.720 -3.163 1.00 92.69 120 LYS A C 1
ATOM 913 O O . LYS A 1 120 ? 5.150 3.657 -4.149 1.00 92.69 120 LYS A O 1
ATOM 918 N N . ILE A 1 121 ? 4.869 3.567 -1.917 1.00 91.19 121 ILE A N 1
ATOM 919 C CA . ILE A 1 121 ? 6.282 3.286 -1.613 1.00 91.19 121 ILE A CA 1
ATOM 920 C C . ILE A 1 121 ? 6.719 1.976 -2.280 1.00 91.19 121 ILE A C 1
ATOM 922 O O . ILE A 1 121 ? 7.782 1.927 -2.893 1.00 91.19 121 ILE A O 1
ATOM 926 N N . SER A 1 122 ? 5.873 0.944 -2.248 1.00 89.94 122 SER A N 1
ATOM 927 C CA . SER A 1 122 ? 6.136 -0.336 -2.915 1.00 89.94 122 SER A CA 1
ATOM 928 C C . SER A 1 122 ? 6.258 -0.180 -4.432 1.00 89.94 122 SER A C 1
ATOM 930 O O . SER A 1 122 ? 7.188 -0.720 -5.026 1.00 89.94 122 SER A O 1
ATOM 932 N N . GLN A 1 123 ? 5.375 0.599 -5.071 1.00 91.06 123 GLN A N 1
ATOM 933 C CA . GLN A 1 123 ? 5.484 0.891 -6.505 1.00 91.06 123 GLN A CA 1
ATOM 934 C C . GLN A 1 123 ? 6.800 1.607 -6.835 1.00 91.06 123 GLN A C 1
ATOM 936 O O . GLN A 1 123 ? 7.499 1.205 -7.763 1.00 91.06 123 GLN A O 1
ATOM 941 N N . LYS A 1 124 ? 7.177 2.622 -6.047 1.00 89.19 124 LYS A N 1
ATOM 942 C CA . LYS A 1 124 ? 8.455 3.334 -6.206 1.00 89.19 124 LYS A CA 1
ATOM 943 C C . LYS A 1 124 ? 9.652 2.415 -6.052 1.00 89.19 124 LYS A C 1
ATOM 945 O O . LYS A 1 124 ? 10.587 2.496 -6.841 1.00 89.19 124 LYS A O 1
ATOM 950 N N . LEU A 1 125 ? 9.601 1.528 -5.066 1.00 87.25 125 LEU A N 1
ATOM 951 C CA . LEU A 1 125 ? 10.645 0.553 -4.814 1.00 87.25 125 LEU A CA 1
ATOM 952 C C . LEU A 1 125 ? 10.823 -0.410 -5.992 1.00 87.25 125 LEU A C 1
ATOM 954 O O . LEU A 1 125 ? 11.952 -0.654 -6.412 1.00 87.25 125 LEU A O 1
ATOM 958 N N . VAL A 1 126 ? 9.723 -0.915 -6.556 1.00 87.31 126 VAL A N 1
ATOM 959 C CA . VAL A 1 126 ? 9.767 -1.769 -7.750 1.00 87.31 126 VAL A CA 1
ATOM 960 C C . VAL A 1 126 ? 10.385 -1.014 -8.926 1.00 87.31 126 VAL A C 1
ATOM 962 O O . VAL A 1 126 ? 11.291 -1.542 -9.566 1.00 87.31 126 VAL A O 1
ATOM 965 N N . VAL A 1 127 ? 9.950 0.224 -9.187 1.00 87.81 127 VAL A N 1
ATOM 966 C CA . VAL A 1 127 ? 10.497 1.040 -10.283 1.00 87.81 127 VAL A CA 1
ATOM 967 C C . VAL A 1 127 ? 11.990 1.285 -10.083 1.00 87.81 127 VAL A C 1
ATOM 969 O O . VAL A 1 127 ? 12.771 0.965 -10.971 1.00 87.81 127 VAL A O 1
ATOM 972 N N . ALA A 1 128 ? 12.400 1.767 -8.911 1.00 85.50 128 ALA A N 1
ATOM 973 C CA . ALA A 1 128 ? 13.796 2.064 -8.608 1.00 85.50 128 ALA A CA 1
ATOM 974 C C . ALA A 1 128 ? 14.699 0.827 -8.685 1.00 85.50 128 ALA A C 1
ATOM 976 O O . ALA A 1 128 ? 15.819 0.910 -9.189 1.00 85.50 128 ALA A O 1
ATOM 977 N N . HIS A 1 129 ? 14.201 -0.332 -8.247 1.00 80.12 129 HIS A N 1
ATOM 978 C CA . HIS A 1 129 ? 14.911 -1.597 -8.397 1.00 80.12 129 HIS A CA 1
ATOM 979 C C . HIS A 1 129 ? 15.107 -1.961 -9.876 1.00 80.12 129 HIS A C 1
ATOM 981 O O . HIS A 1 129 ? 16.204 -2.349 -10.274 1.00 80.12 129 HIS A O 1
ATOM 987 N N . MET A 1 130 ? 14.070 -1.808 -10.707 1.00 82.81 130 MET A N 1
ATOM 988 C CA . MET A 1 130 ? 14.155 -2.107 -12.142 1.00 82.81 130 MET A CA 1
ATOM 989 C C . MET A 1 130 ? 15.040 -1.110 -12.903 1.00 82.81 130 MET A C 1
ATOM 991 O O . MET A 1 130 ? 15.775 -1.512 -13.802 1.00 82.81 130 MET A O 1
ATOM 995 N N . THR A 1 131 ? 15.012 0.174 -12.537 1.00 82.88 131 THR A N 1
ATOM 996 C CA . THR A 1 131 ? 15.793 1.236 -13.195 1.00 82.88 131 THR A CA 1
ATOM 997 C C . THR A 1 131 ? 17.184 1.438 -12.594 1.00 82.88 131 THR A C 1
ATOM 999 O O . THR A 1 131 ? 17.944 2.262 -13.099 1.00 82.88 131 THR A O 1
ATOM 1002 N N . LYS A 1 132 ? 17.532 0.703 -11.528 1.00 79.94 132 LYS A N 1
ATOM 1003 C CA . LYS A 1 132 ? 18.761 0.887 -10.733 1.00 79.94 132 LYS A CA 1
ATOM 1004 C C . LYS A 1 132 ? 18.949 2.335 -10.260 1.00 79.94 132 LYS A C 1
ATOM 1006 O O . LYS A 1 132 ? 20.059 2.861 -10.270 1.00 79.94 132 LYS A O 1
ATOM 1011 N N . SER A 1 133 ? 17.856 2.987 -9.878 1.00 77.31 133 SER A N 1
ATOM 1012 C CA . SER A 1 133 ? 17.861 4.374 -9.407 1.00 77.31 133 SER A CA 1
ATOM 1013 C C . SER A 1 133 ? 17.878 4.440 -7.882 1.00 77.31 133 SER A C 1
ATOM 1015 O O . SER A 1 133 ? 17.335 3.568 -7.205 1.00 77.31 133 SER A O 1
ATOM 1017 N N . GLU A 1 134 ? 18.478 5.493 -7.333 1.00 73.75 134 GLU A N 1
ATOM 1018 C CA . GLU A 1 134 ? 18.412 5.765 -5.897 1.00 73.75 134 GLU A CA 1
ATOM 1019 C C . GLU A 1 134 ? 17.012 6.255 -5.505 1.00 73.75 134 GLU A C 1
ATOM 1021 O O . GLU A 1 134 ? 16.394 7.058 -6.208 1.00 73.75 134 GLU A O 1
ATOM 1026 N N . ILE A 1 135 ? 16.504 5.768 -4.370 1.00 74.81 135 ILE A N 1
ATOM 1027 C CA . ILE A 1 135 ? 15.238 6.233 -3.796 1.00 74.81 135 ILE A CA 1
ATOM 1028 C C . ILE A 1 135 ? 15.563 7.300 -2.752 1.00 74.81 135 ILE A C 1
ATOM 1030 O O . ILE A 1 135 ? 16.271 7.035 -1.784 1.00 74.81 135 ILE A O 1
ATOM 1034 N N . CYS A 1 136 ? 15.043 8.512 -2.944 1.00 75.50 136 CYS A N 1
ATOM 1035 C CA . CYS A 1 136 ? 15.137 9.567 -1.940 1.00 75.50 136 CYS A CA 1
ATOM 1036 C C . CYS A 1 136 ? 14.139 9.310 -0.803 1.00 75.50 136 CYS A C 1
ATOM 1038 O O . CYS A 1 136 ? 12.966 9.047 -1.067 1.00 75.50 136 CYS A O 1
ATOM 1040 N N . LEU A 1 137 ? 14.587 9.453 0.450 1.00 71.06 137 LEU A N 1
ATOM 1041 C CA . LEU A 1 137 ? 13.756 9.294 1.654 1.00 71.06 137 LEU A CA 1
ATOM 1042 C C . LEU A 1 137 ? 12.576 10.263 1.713 1.00 71.06 137 LEU A C 1
ATOM 1044 O O . LEU A 1 137 ? 11.514 9.914 2.231 1.00 71.06 137 LEU A O 1
ATOM 1048 N N . GLN A 1 138 ? 12.760 11.470 1.183 1.00 78.38 138 GLN A N 1
ATOM 1049 C CA . GLN A 1 138 ? 11.730 12.494 1.169 1.00 78.38 138 GLN A CA 1
ATOM 1050 C C . GLN A 1 138 ? 10.703 12.183 0.079 1.00 78.38 138 GLN A C 1
ATOM 1052 O O . GLN A 1 138 ? 10.917 12.433 -1.108 1.00 78.38 138 GLN A O 1
ATOM 1057 N N . ASP A 1 139 ? 9.566 11.642 0.508 1.00 85.19 139 ASP A N 1
ATOM 1058 C CA . ASP A 1 139 ? 8.449 11.295 -0.360 1.00 85.19 139 ASP A CA 1
ATOM 1059 C C . ASP A 1 139 ? 7.180 12.038 0.054 1.00 85.19 139 ASP A C 1
ATOM 1061 O O . ASP A 1 139 ? 6.846 12.112 1.238 1.00 85.19 139 ASP A O 1
ATOM 1065 N N . THR A 1 140 ? 6.412 12.511 -0.930 1.00 88.19 140 THR A N 1
ATOM 1066 C CA . THR A 1 140 ? 5.070 13.065 -0.703 1.00 88.19 140 THR A CA 1
ATOM 1067 C C . THR A 1 140 ? 4.116 12.045 -0.070 1.00 88.19 140 THR A C 1
ATOM 1069 O O . THR A 1 140 ? 3.149 12.439 0.576 1.00 88.19 140 THR A O 1
ATOM 1072 N N . ALA A 1 141 ? 4.433 10.747 -0.154 1.00 88.31 141 ALA A N 1
ATOM 1073 C CA . ALA A 1 141 ? 3.699 9.676 0.515 1.00 88.31 141 ALA A CA 1
ATOM 1074 C C . ALA A 1 141 ? 3.636 9.855 2.046 1.00 88.31 141 ALA A C 1
ATOM 1076 O O . ALA A 1 141 ? 2.656 9.459 2.675 1.00 88.31 141 ALA A O 1
ATOM 1077 N N . PHE A 1 142 ? 4.653 10.484 2.650 1.00 90.69 142 PHE A N 1
ATOM 1078 C CA . PHE A 1 142 ? 4.718 10.705 4.097 1.00 90.69 142 PHE A CA 1
ATOM 1079 C C . PHE A 1 142 ? 3.952 11.945 4.571 1.00 90.69 142 PHE A C 1
ATOM 1081 O O . PHE A 1 142 ? 3.853 12.149 5.777 1.00 90.69 142 PHE A O 1
ATOM 1088 N N . ILE A 1 143 ? 3.369 12.749 3.672 1.00 91.62 143 ILE A N 1
ATOM 1089 C CA . ILE A 1 143 ? 2.600 13.944 4.058 1.00 91.62 143 ILE A CA 1
ATOM 1090 C C . ILE A 1 143 ? 1.384 13.555 4.910 1.00 91.62 143 ILE A C 1
ATOM 1092 O O . ILE A 1 143 ? 1.169 14.149 5.960 1.00 91.62 143 ILE A O 1
ATOM 1096 N N . GLY A 1 144 ? 0.625 12.530 4.504 1.00 91.19 144 GLY A N 1
ATOM 1097 C CA . GLY A 1 144 ? -0.547 12.055 5.251 1.00 91.19 144 GLY A CA 1
ATOM 1098 C C . GLY A 1 144 ? -0.202 11.615 6.683 1.00 91.19 144 GLY A C 1
ATOM 1099 O O . GLY A 1 144 ? -0.710 12.205 7.635 1.00 91.19 144 GLY A O 1
ATOM 1100 N N . PRO A 1 145 ? 0.706 10.636 6.868 1.00 91.62 145 PRO A N 1
ATOM 1101 C CA . PRO A 1 145 ? 1.188 10.256 8.195 1.00 91.62 145 PRO A CA 1
ATOM 1102 C C . PRO A 1 145 ? 1.834 11.421 8.959 1.00 91.62 145 PRO A C 1
ATOM 1104 O O . PRO A 1 145 ? 1.609 11.562 10.154 1.00 91.62 145 PRO A O 1
ATOM 1107 N N . GLY A 1 146 ? 2.594 12.286 8.283 1.00 91.56 146 GLY A N 1
ATOM 1108 C CA . GLY A 1 146 ? 3.234 13.453 8.889 1.00 91.56 146 GLY A CA 1
ATOM 1109 C C . GLY A 1 146 ? 2.237 14.446 9.489 1.00 91.56 146 GLY A C 1
ATOM 1110 O O . GLY A 1 146 ? 2.485 14.958 10.577 1.00 91.56 146 GLY A O 1
ATOM 1111 N N . LEU A 1 147 ? 1.088 14.662 8.840 1.00 91.50 147 LEU A N 1
ATOM 1112 C CA . LEU A 1 147 ? 0.001 15.489 9.378 1.00 91.50 147 LEU A CA 1
ATOM 1113 C C . LEU A 1 147 ? -0.561 14.914 10.683 1.00 91.50 147 LEU A C 1
ATOM 1115 O O . LEU A 1 147 ? -0.764 15.664 11.631 1.00 91.50 147 LEU A O 1
ATOM 1119 N N . LEU A 1 148 ? -0.747 13.592 10.760 1.00 91.62 148 LEU A N 1
ATOM 1120 C CA . LEU A 1 148 ? -1.204 12.920 11.983 1.00 91.62 148 LEU A CA 1
ATOM 1121 C C . LEU A 1 148 ? -0.181 13.046 13.116 1.00 91.62 148 LEU A C 1
ATOM 1123 O O . LEU A 1 148 ? -0.546 13.336 14.251 1.00 91.62 148 LEU A O 1
ATOM 1127 N N . VAL A 1 149 ? 1.108 12.871 12.812 1.00 91.62 149 VAL A N 1
ATOM 1128 C CA . VAL A 1 149 ? 2.181 13.082 13.796 1.00 91.62 149 VAL A CA 1
ATOM 1129 C C . VAL A 1 149 ? 2.193 14.518 14.306 1.00 91.62 149 VAL A C 1
ATOM 1131 O O . VAL A 1 149 ? 2.372 14.741 15.504 1.00 91.62 149 VAL A O 1
ATOM 1134 N N . LEU A 1 150 ? 2.037 15.485 13.402 1.00 91.88 150 LEU A N 1
ATOM 1135 C CA . LEU A 1 150 ? 2.065 16.902 13.733 1.00 91.88 150 LEU A CA 1
ATOM 1136 C C . LEU A 1 150 ? 0.874 17.287 14.613 1.00 91.88 150 LEU A C 1
ATOM 1138 O O . LEU A 1 150 ? 1.058 17.954 15.626 1.00 91.88 150 LEU A O 1
ATOM 1142 N N . ASP A 1 151 ? -0.324 16.818 14.277 1.00 90.25 151 ASP A N 1
ATOM 1143 C CA . ASP A 1 151 ? -1.524 17.048 15.081 1.00 90.25 151 ASP A CA 1
ATOM 1144 C C . ASP A 1 151 ? -1.379 16.459 16.497 1.00 90.25 151 ASP A C 1
ATOM 1146 O O . ASP A 1 151 ? -1.560 17.157 17.497 1.00 90.25 151 ASP A O 1
ATOM 1150 N N . GLN A 1 152 ? -0.876 15.225 16.607 1.00 89.31 152 GLN A N 1
ATOM 1151 C CA . GLN A 1 152 ? -0.559 14.603 17.898 1.00 89.31 152 GLN A CA 1
ATOM 1152 C C . GLN A 1 152 ? 0.593 15.288 18.646 1.00 89.31 152 GLN A C 1
ATOM 1154 O O . GLN A 1 152 ? 0.739 15.142 19.863 1.00 89.31 152 GLN A O 1
ATOM 1159 N N . TYR A 1 153 ? 1.483 15.991 17.947 1.00 88.12 153 TYR A N 1
ATOM 1160 C CA . TYR A 1 153 ? 2.517 16.805 18.578 1.00 88.12 153 TYR A CA 1
ATOM 1161 C C . TYR A 1 153 ? 1.915 18.038 19.261 1.00 88.12 153 TYR A C 1
ATOM 1163 O O . TYR A 1 153 ? 2.314 18.354 20.379 1.00 88.12 153 TYR A O 1
ATOM 1171 N N . PHE A 1 154 ? 0.893 18.649 18.660 1.00 88.00 154 PHE A N 1
ATOM 1172 C CA . PHE A 1 154 ? 0.126 19.760 19.236 1.00 88.00 154 PHE A CA 1
ATOM 1173 C C . PHE A 1 154 ? -1.013 19.315 20.166 1.00 88.00 154 PHE A C 1
ATOM 1175 O O . PHE A 1 154 ? -1.941 20.081 20.412 1.00 88.00 154 PHE A O 1
ATOM 1182 N N . ASN A 1 155 ? -0.912 18.107 20.730 1.00 83.31 155 ASN A N 1
ATOM 1183 C CA . ASN A 1 155 ? -1.878 17.548 21.676 1.00 83.31 155 ASN A CA 1
ATOM 1184 C C . ASN A 1 155 ? -3.302 17.422 21.088 1.00 83.31 155 ASN A C 1
ATOM 1186 O O . ASN A 1 155 ? -4.279 17.667 21.792 1.00 83.31 155 ASN A O 1
ATOM 1190 N N . SER A 1 156 ? -3.387 17.058 19.801 1.00 81.62 156 SER A N 1
ATOM 1191 C CA . SER A 1 156 ? -4.629 16.850 19.040 1.00 81.62 156 SER A CA 1
ATOM 1192 C C . SER A 1 156 ? -5.486 18.120 18.983 1.00 81.62 156 SER A C 1
ATOM 1194 O O . SER A 1 156 ? -6.612 18.169 19.479 1.00 81.62 156 SER A O 1
ATOM 1196 N N . PHE A 1 157 ? -4.912 19.187 18.410 1.00 82.44 157 PHE A N 1
ATOM 1197 C CA . PHE A 1 157 ? -5.598 20.472 18.229 1.00 82.44 157 PHE A CA 1
ATOM 1198 C C . PHE A 1 157 ? -6.801 20.342 17.285 1.00 82.44 157 PHE A C 1
ATOM 1200 O O . PHE A 1 157 ? -7.825 20.999 17.490 1.00 82.44 157 PHE A O 1
ATOM 1207 N N . VAL A 1 158 ? -6.676 19.498 16.257 1.00 84.25 158 VAL A N 1
ATOM 1208 C CA . VAL A 1 158 ? -7.772 19.092 15.375 1.00 84.25 158 VAL A CA 1
ATOM 1209 C C . VAL A 1 158 ? -8.217 17.685 15.768 1.00 84.25 158 VAL A C 1
ATOM 1211 O O . VAL A 1 158 ? -7.447 16.890 16.293 1.00 84.25 158 VAL A O 1
ATOM 1214 N N . ASP A 1 159 ? -9.485 17.361 15.525 1.00 88.44 159 ASP A N 1
ATOM 1215 C CA . ASP A 1 159 ? -9.981 16.008 15.752 1.00 88.44 159 ASP A CA 1
ATOM 1216 C C . ASP A 1 159 ? -9.204 14.989 14.893 1.00 88.44 159 ASP A C 1
ATOM 1218 O O . ASP A 1 159 ? -9.205 15.051 13.657 1.00 88.44 159 ASP A O 1
ATOM 1222 N N . GLU A 1 160 ? -8.557 14.036 15.569 1.00 89.12 160 GLU A N 1
ATOM 1223 C CA . GLU A 1 160 ? -7.695 13.017 14.965 1.00 89.12 160 GLU A CA 1
ATOM 1224 C C . GLU A 1 160 ? -8.407 12.225 13.846 1.00 89.12 160 GLU A C 1
ATOM 1226 O O . GLU A 1 160 ? -7.773 11.811 12.870 1.00 89.12 160 GLU A O 1
ATOM 1231 N N . TYR A 1 161 ? -9.726 12.016 13.946 1.00 90.81 161 TYR A N 1
ATOM 1232 C CA . TYR A 1 161 ? -10.507 11.288 12.944 1.00 90.81 161 TYR A CA 1
ATOM 1233 C C . TYR A 1 161 ? -10.710 12.111 11.667 1.00 90.81 161 TYR A C 1
ATOM 1235 O O . TYR A 1 161 ? -10.604 11.567 10.563 1.00 90.81 161 TYR A O 1
ATOM 1243 N N . ILE A 1 162 ? -10.911 13.426 11.787 1.00 91.38 162 ILE A N 1
ATOM 1244 C CA . ILE A 1 162 ? -10.944 14.333 10.628 1.00 91.38 162 ILE A CA 1
ATOM 1245 C C . ILE A 1 162 ? -9.576 14.353 9.937 1.00 91.38 162 ILE A C 1
ATOM 1247 O O . ILE A 1 162 ? -9.500 14.216 8.712 1.00 91.38 162 ILE A O 1
ATOM 1251 N N . VAL A 1 163 ? -8.489 14.463 10.708 1.00 93.19 163 VAL A N 1
ATOM 1252 C CA . VAL A 1 163 ? -7.123 14.441 10.159 1.00 93.19 163 VAL A CA 1
ATOM 1253 C C . VAL A 1 163 ? -6.841 13.111 9.457 1.00 93.19 163 VAL A C 1
ATOM 1255 O O . VAL A 1 163 ? -6.243 13.107 8.381 1.00 93.19 163 VAL A O 1
ATOM 1258 N N . LEU A 1 164 ? -7.328 11.986 9.994 1.00 93.62 164 LEU A N 1
ATOM 1259 C CA . LEU A 1 164 ? -7.170 10.673 9.368 1.00 93.62 164 LEU A CA 1
ATOM 1260 C C . LEU A 1 164 ? -7.898 10.572 8.018 1.00 93.62 164 LEU A C 1
ATOM 1262 O O . LEU A 1 164 ? -7.344 10.004 7.075 1.00 93.62 164 LEU A O 1
ATOM 1266 N N . TRP A 1 165 ? -9.096 11.145 7.889 1.00 94.81 165 TRP A N 1
ATOM 1267 C CA . TRP A 1 165 ? -9.796 11.237 6.601 1.00 94.81 165 TRP A CA 1
ATOM 1268 C C . TRP A 1 165 ? -9.054 12.112 5.594 1.00 94.81 165 TRP A C 1
ATOM 1270 O O . TRP A 1 165 ? -8.925 11.743 4.427 1.00 94.81 165 TRP A O 1
ATOM 1280 N N . ILE A 1 166 ? -8.530 13.256 6.033 1.00 94.88 166 ILE A N 1
ATOM 1281 C CA . ILE A 1 166 ? -7.726 14.130 5.172 1.00 94.88 166 ILE A CA 1
ATOM 1282 C C . ILE A 1 166 ? -6.468 13.385 4.704 1.00 94.88 166 ILE A C 1
ATOM 1284 O O . ILE A 1 166 ? -6.172 13.361 3.507 1.00 94.88 166 ILE A O 1
ATOM 1288 N N . ALA A 1 167 ? -5.771 12.713 5.624 1.00 95.25 167 ALA A N 1
ATOM 1289 C CA . ALA A 1 167 ? -4.609 11.888 5.317 1.00 95.25 167 ALA A CA 1
ATOM 1290 C C . ALA A 1 167 ? -4.955 10.774 4.318 1.00 95.25 167 ALA A C 1
ATOM 1292 O O . ALA A 1 167 ? -4.201 10.568 3.369 1.00 95.25 167 ALA A O 1
ATOM 1293 N N . LEU A 1 168 ? -6.113 10.120 4.470 1.00 95.88 168 LEU A N 1
ATOM 1294 C CA . LEU A 1 168 ? -6.595 9.112 3.529 1.00 95.88 168 LEU A CA 1
ATOM 1295 C C . LEU A 1 168 ? -6.680 9.668 2.103 1.00 95.88 168 LEU A C 1
ATOM 1297 O O . LEU A 1 168 ? -6.111 9.083 1.179 1.00 95.88 168 LEU A O 1
ATOM 1301 N N . PHE A 1 169 ? -7.404 10.773 1.915 1.00 96.12 169 PHE A N 1
ATOM 1302 C CA . PHE A 1 169 ? -7.627 11.341 0.585 1.00 96.12 169 PHE A CA 1
ATOM 1303 C C . PHE A 1 169 ? -6.325 11.824 -0.055 1.00 96.12 169 PHE A C 1
ATOM 1305 O O . PHE A 1 169 ? -6.109 11.585 -1.246 1.00 96.12 169 PHE A O 1
ATOM 1312 N N . ILE A 1 170 ? -5.435 12.439 0.731 1.00 95.31 170 ILE A N 1
ATOM 1313 C CA . ILE A 1 170 ? -4.107 12.855 0.264 1.00 95.31 170 ILE A CA 1
ATOM 1314 C C . ILE A 1 170 ? -3.306 11.634 -0.197 1.00 95.31 170 ILE A C 1
ATOM 1316 O O . ILE A 1 170 ? -2.806 11.628 -1.322 1.00 95.31 170 ILE A O 1
ATOM 1320 N N . SER A 1 171 ? -3.221 10.588 0.628 1.00 95.69 171 SER A N 1
ATOM 1321 C CA . SER A 1 171 ? -2.469 9.371 0.307 1.00 95.69 171 SER A CA 1
ATOM 1322 C C . SER A 1 171 ? -3.045 8.622 -0.898 1.00 95.69 171 SER A C 1
ATOM 1324 O O . SER A 1 171 ? -2.282 8.141 -1.735 1.00 95.69 171 SER A O 1
ATOM 1326 N N . LEU A 1 172 ? -4.373 8.562 -1.037 1.00 96.12 172 LEU A N 1
ATOM 1327 C CA . LEU A 1 172 ? -5.035 7.964 -2.197 1.00 96.12 172 LEU A CA 1
ATOM 1328 C C . LEU A 1 172 ? -4.714 8.732 -3.484 1.00 96.12 172 LEU A C 1
ATOM 1330 O O . LEU A 1 172 ? -4.299 8.132 -4.477 1.00 96.12 172 LEU A O 1
ATOM 1334 N N . PHE A 1 173 ? -4.896 10.055 -3.475 1.00 95.75 173 PHE A N 1
ATOM 1335 C CA . PHE A 1 173 ? -4.641 10.886 -4.648 1.00 95.75 173 PHE A CA 1
ATOM 1336 C C . PHE A 1 173 ? -3.172 10.808 -5.073 1.00 95.75 173 PHE A C 1
ATOM 1338 O O . PHE A 1 173 ? -2.873 10.590 -6.246 1.00 95.75 173 PHE A O 1
ATOM 1345 N N . ASP A 1 174 ? -2.256 10.919 -4.118 1.00 94.56 174 ASP A N 1
ATOM 1346 C CA . ASP A 1 174 ? -0.816 10.833 -4.344 1.00 94.56 174 ASP A CA 1
ATOM 1347 C C . ASP A 1 174 ? -0.397 9.460 -4.909 1.00 94.56 174 ASP A C 1
ATOM 1349 O O . ASP A 1 174 ? 0.360 9.394 -5.884 1.00 94.56 174 ASP A O 1
ATOM 1353 N N . MET A 1 175 ? -0.959 8.361 -4.387 1.00 95.00 175 MET A N 1
ATOM 1354 C CA . MET A 1 175 ? -0.754 7.016 -4.935 1.00 95.00 175 MET A CA 1
ATOM 1355 C C . MET A 1 175 ? -1.280 6.897 -6.374 1.00 95.00 175 MET A C 1
ATOM 1357 O O . MET A 1 175 ? -0.555 6.419 -7.247 1.00 95.00 175 MET A O 1
ATOM 1361 N N . LEU A 1 176 ? -2.513 7.338 -6.648 1.00 95.50 176 LEU A N 1
ATOM 1362 C CA . LEU A 1 176 ? -3.124 7.248 -7.982 1.00 95.50 176 LEU A CA 1
ATOM 1363 C C . LEU A 1 176 ? -2.378 8.087 -9.021 1.00 95.50 176 LEU A C 1
ATOM 1365 O O . LEU A 1 176 ? -2.180 7.642 -10.155 1.00 95.50 176 LEU A O 1
ATOM 1369 N N . ARG A 1 177 ? -1.949 9.295 -8.644 1.00 95.00 177 ARG A N 1
ATOM 1370 C CA . ARG A 1 177 ? -1.173 10.186 -9.515 1.00 95.00 177 ARG A CA 1
ATOM 1371 C C . ARG A 1 177 ? 0.172 9.566 -9.862 1.00 95.00 177 ARG A C 1
ATOM 1373 O O . ARG A 1 177 ? 0.551 9.590 -11.031 1.00 95.00 177 ARG A O 1
ATOM 1380 N N . TYR A 1 178 ? 0.848 8.966 -8.882 1.00 94.00 178 TYR A N 1
ATOM 1381 C CA . TYR A 1 178 ? 2.094 8.246 -9.124 1.00 94.00 178 TYR A CA 1
ATOM 1382 C C . TYR A 1 178 ? 1.884 7.034 -10.044 1.00 94.00 178 TYR A C 1
ATOM 1384 O O . TYR A 1 178 ? 2.567 6.926 -11.061 1.00 94.00 178 TYR A O 1
ATOM 1392 N N . ALA A 1 179 ? 0.897 6.183 -9.747 1.00 93.00 179 ALA A N 1
ATOM 1393 C CA . ALA A 1 179 ? 0.583 4.997 -10.545 1.00 93.00 179 ALA A CA 1
ATOM 1394 C C . ALA A 1 179 ? 0.274 5.359 -12.007 1.00 93.00 179 ALA A C 1
ATOM 1396 O O . ALA A 1 179 ? 0.878 4.824 -12.936 1.00 93.00 179 ALA A O 1
ATOM 1397 N N . THR A 1 180 ? -0.611 6.338 -12.213 1.00 92.12 180 THR A N 1
ATOM 1398 C CA . THR A 1 180 ? -0.994 6.807 -13.552 1.00 92.12 180 THR A CA 1
ATOM 1399 C C . THR A 1 180 ? 0.198 7.416 -14.289 1.00 92.12 180 THR A C 1
ATOM 1401 O O . THR A 1 180 ? 0.394 7.137 -15.469 1.00 92.12 180 THR A O 1
ATOM 1404 N N . GLY A 1 181 ? 1.018 8.217 -13.601 1.00 91.88 181 GLY A N 1
ATOM 1405 C CA . GLY A 1 181 ? 2.217 8.825 -14.177 1.00 91.88 181 GLY A CA 1
ATOM 1406 C C . GLY A 1 181 ? 3.211 7.782 -14.685 1.00 91.88 181 GLY A C 1
ATOM 1407 O O . GLY A 1 181 ? 3.648 7.871 -15.831 1.00 91.88 181 GLY A O 1
ATOM 1408 N N . VAL A 1 182 ? 3.505 6.757 -13.878 1.00 90.62 182 VAL A N 1
ATOM 1409 C CA . VAL A 1 182 ? 4.399 5.656 -14.268 1.00 90.62 182 VAL A CA 1
ATOM 1410 C C . VAL A 1 182 ? 3.826 4.880 -15.455 1.00 90.62 182 VAL A C 1
ATOM 1412 O O . VAL A 1 182 ? 4.536 4.655 -16.435 1.00 90.62 182 VAL A O 1
ATOM 1415 N N . CYS A 1 183 ? 2.538 4.523 -15.420 1.00 89.12 183 CYS A N 1
ATOM 1416 C CA . CYS A 1 183 ? 1.894 3.822 -16.532 1.00 89.12 183 CYS A CA 1
ATOM 1417 C C . CYS A 1 183 ? 1.970 4.620 -17.841 1.00 89.12 183 CYS A C 1
ATOM 1419 O O . CYS A 1 183 ? 2.316 4.055 -18.877 1.00 89.12 183 CYS A O 1
ATOM 1421 N N . LEU A 1 184 ? 1.691 5.927 -17.804 1.00 87.88 184 LEU A N 1
ATOM 1422 C CA . LEU A 1 184 ? 1.747 6.789 -18.987 1.00 87.88 184 LEU A CA 1
ATOM 1423 C C . LEU A 1 184 ? 3.175 6.988 -19.503 1.00 87.88 184 LEU A C 1
ATOM 1425 O O . LEU A 1 184 ? 3.380 6.992 -20.713 1.00 87.88 184 LEU A O 1
ATOM 1429 N N . GLN A 1 185 ? 4.164 7.119 -18.617 1.00 88.31 185 GLN A N 1
ATOM 1430 C CA . GLN A 1 185 ? 5.572 7.235 -19.010 1.00 88.31 185 GLN A CA 1
ATOM 1431 C C . GLN A 1 185 ? 6.072 5.971 -19.711 1.00 88.31 185 GLN A C 1
ATOM 1433 O O . GLN A 1 185 ? 6.688 6.060 -20.772 1.00 88.31 185 GLN A O 1
ATOM 1438 N N . ILE A 1 186 ? 5.768 4.796 -19.152 1.00 86.81 186 ILE A N 1
ATOM 1439 C CA . ILE A 1 186 ? 6.131 3.505 -19.748 1.00 86.81 186 ILE A CA 1
ATOM 1440 C C . ILE A 1 186 ? 5.451 3.340 -21.112 1.00 86.81 186 ILE A C 1
ATOM 1442 O O . ILE A 1 186 ? 6.094 2.962 -22.088 1.00 86.81 186 ILE A O 1
ATOM 1446 N N . ALA A 1 187 ? 4.164 3.669 -21.193 1.00 85.50 187 ALA A N 1
ATOM 1447 C CA . ALA A 1 187 ? 3.383 3.603 -22.420 1.00 85.50 187 ALA A CA 1
ATOM 1448 C C . ALA A 1 187 ? 3.917 4.523 -23.522 1.00 85.50 187 ALA A C 1
ATOM 1450 O O . ALA A 1 187 ? 4.074 4.090 -24.663 1.00 85.50 187 ALA A O 1
ATOM 1451 N N . ALA A 1 188 ? 4.247 5.769 -23.170 1.00 86.12 188 ALA A N 1
ATOM 1452 C CA . ALA A 1 188 ? 4.842 6.730 -24.090 1.00 86.12 188 ALA A CA 1
ATOM 1453 C C . ALA A 1 188 ? 6.217 6.263 -24.587 1.00 86.12 188 ALA A C 1
ATOM 1455 O O . ALA A 1 188 ? 6.506 6.392 -25.772 1.00 86.12 188 ALA A O 1
ATOM 1456 N N . HIS A 1 189 ? 7.038 5.683 -23.705 1.00 86.12 189 HIS A N 1
ATOM 1457 C CA . HIS A 1 189 ? 8.361 5.180 -24.069 1.00 86.12 189 HIS A CA 1
ATOM 1458 C C . HIS A 1 189 ? 8.305 3.936 -24.970 1.00 86.12 189 HIS A C 1
ATOM 1460 O O . HIS A 1 189 ? 9.098 3.812 -25.898 1.00 86.12 189 HIS A O 1
ATOM 1466 N N . LEU A 1 190 ? 7.362 3.023 -24.723 1.00 83.31 190 LEU A N 1
ATOM 1467 C CA . LEU A 1 190 ? 7.195 1.789 -25.501 1.00 83.31 190 LEU A CA 1
ATOM 1468 C C . LEU A 1 190 ? 6.295 1.959 -26.738 1.00 83.31 190 LEU A C 1
ATOM 1470 O O . LEU A 1 190 ? 6.075 0.987 -27.456 1.00 83.31 190 LEU A O 1
ATOM 1474 N N . HIS A 1 191 ? 5.753 3.158 -26.980 1.00 79.50 191 HIS A N 1
ATOM 1475 C CA . HIS A 1 191 ? 4.733 3.427 -28.003 1.00 79.50 191 HIS A CA 1
ATOM 1476 C C . HIS A 1 191 ? 3.494 2.509 -27.912 1.00 79.50 191 HIS A C 1
ATOM 1478 O O . HIS A 1 191 ? 2.848 2.209 -28.915 1.00 79.50 191 HIS A O 1
ATOM 1484 N N . ILE A 1 192 ? 3.131 2.072 -26.702 1.00 79.56 192 ILE A N 1
ATOM 1485 C CA . ILE A 1 192 ? 1.948 1.237 -26.454 1.00 79.56 192 ILE A CA 1
ATOM 1486 C C . ILE A 1 192 ? 0.827 2.132 -25.941 1.00 79.56 192 ILE A C 1
ATOM 1488 O O . ILE A 1 192 ? 1.010 2.908 -25.008 1.00 79.56 192 ILE A O 1
ATOM 1492 N N . HIS A 1 193 ? -0.370 2.004 -26.503 1.00 72.75 193 HIS A N 1
ATOM 1493 C CA . HIS A 1 193 ? -1.535 2.683 -25.954 1.00 72.75 193 HIS A CA 1
ATOM 1494 C C . HIS A 1 193 ? -2.096 1.897 -24.761 1.00 72.75 193 HIS A C 1
ATOM 1496 O O . HIS A 1 193 ? -2.605 0.786 -24.917 1.00 72.75 193 HIS A O 1
ATOM 1502 N N . VAL A 1 194 ? -2.033 2.481 -23.560 1.00 66.62 194 VAL A N 1
ATOM 1503 C CA . VAL A 1 194 ? -2.643 1.886 -22.359 1.00 66.62 194 VAL A CA 1
ATOM 1504 C C . VAL A 1 194 ? -4.145 1.721 -22.605 1.00 66.62 194 VAL A C 1
ATOM 1506 O O . VAL A 1 194 ? -4.832 2.696 -22.899 1.00 66.62 194 VAL A O 1
ATOM 1509 N N . PHE A 1 195 ? -4.638 0.485 -22.515 1.00 66.12 195 PHE A N 1
ATOM 1510 C CA . PHE A 1 195 ? -6.040 0.107 -22.750 1.00 66.12 195 PHE A CA 1
ATOM 1511 C C . PHE A 1 195 ? -6.574 0.275 -24.187 1.00 66.12 195 PHE A C 1
ATOM 1513 O O . PHE A 1 195 ? -7.788 0.253 -24.384 1.00 66.12 195 PHE A O 1
ATOM 1520 N N . ARG A 1 196 ? -5.712 0.377 -25.211 1.00 54.84 196 ARG A N 1
ATOM 1521 C CA . ARG A 1 196 ? -6.143 0.348 -26.622 1.00 54.84 196 ARG A CA 1
ATOM 1522 C C . ARG A 1 196 ? -5.367 -0.717 -27.392 1.00 54.84 196 ARG A C 1
ATOM 1524 O O . ARG A 1 196 ? -4.156 -0.618 -27.553 1.00 54.84 196 ARG A O 1
ATOM 1531 N N . ILE A 1 197 ? -6.077 -1.730 -27.883 1.00 59.69 197 ILE A N 1
ATOM 1532 C CA . ILE A 1 197 ? -5.521 -2.736 -28.794 1.00 59.69 197 ILE A CA 1
ATOM 1533 C C . ILE A 1 197 ? -5.436 -2.080 -30.176 1.00 59.69 197 ILE A C 1
ATOM 1535 O O . ILE A 1 197 ? -6.455 -1.621 -30.697 1.00 59.69 197 ILE A O 1
ATOM 1539 N N . SER A 1 198 ? -4.236 -1.979 -30.755 1.00 57.75 198 SER A N 1
ATOM 1540 C CA . SER A 1 198 ? -4.086 -1.498 -32.133 1.00 57.75 198 SER A CA 1
ATOM 1541 C C . SER A 1 198 ? -4.853 -2.431 -33.076 1.00 57.75 198 SER A C 1
ATOM 1543 O O . SER A 1 198 ? -4.667 -3.648 -32.986 1.00 57.75 198 SER A O 1
ATOM 1545 N N . PRO A 1 199 ? -5.720 -1.912 -33.965 1.00 56.66 199 PRO A N 1
ATOM 1546 C CA . PRO A 1 199 ? -6.371 -2.751 -34.958 1.00 56.66 199 PRO A CA 1
ATOM 1547 C C . PRO A 1 199 ? -5.297 -3.393 -35.838 1.00 56.66 199 PRO A C 1
ATOM 1549 O O . PRO A 1 199 ? -4.361 -2.729 -36.282 1.00 56.66 199 PRO A O 1
ATOM 1552 N N . HIS A 1 200 ? -5.417 -4.702 -36.042 1.00 50.03 200 HIS A N 1
ATOM 1553 C CA . HIS A 1 200 ? -4.535 -5.474 -36.907 1.00 50.03 200 HIS A CA 1
ATOM 1554 C C . HIS A 1 200 ? -4.572 -4.852 -38.313 1.00 50.03 200 HIS A C 1
ATOM 1556 O O . HIS A 1 200 ? -5.635 -4.819 -38.934 1.00 50.03 200 HIS A O 1
ATOM 1562 N N . GLN A 1 201 ? -3.452 -4.306 -38.799 1.00 51.00 201 GLN A N 1
ATOM 1563 C CA . GLN A 1 201 ? -3.362 -3.872 -40.192 1.00 51.00 201 GLN A CA 1
ATOM 1564 C C . GLN A 1 201 ? -3.468 -5.121 -41.071 1.00 51.00 201 GLN A C 1
ATOM 1566 O O . GLN A 1 201 ? -2.575 -5.966 -41.064 1.00 51.00 201 GLN A O 1
ATOM 1571 N N . ALA A 1 202 ? -4.585 -5.257 -41.788 1.00 47.06 202 ALA A N 1
ATOM 1572 C CA . ALA A 1 202 ? -4.707 -6.241 -42.853 1.00 47.06 202 ALA A CA 1
ATOM 1573 C C . ALA A 1 202 ? -3.630 -5.944 -43.916 1.00 47.06 202 ALA A C 1
ATOM 1575 O O . ALA A 1 202 ? -3.413 -4.768 -44.222 1.00 47.06 202 ALA A O 1
ATOM 1576 N N . PRO A 1 203 ? -2.933 -6.963 -44.452 1.00 48.78 203 PRO A N 1
ATOM 1577 C CA . PRO A 1 203 ? -1.865 -6.748 -45.419 1.00 48.78 203 PRO A CA 1
ATOM 1578 C C . PRO A 1 203 ? -2.406 -6.025 -46.657 1.00 48.78 203 PRO A C 1
ATOM 1580 O O . PRO A 1 203 ? -3.429 -6.426 -47.215 1.00 48.78 203 PRO A O 1
ATOM 1583 N N . GLU A 1 204 ? -1.714 -4.955 -47.056 1.00 48.34 204 GLU A N 1
ATOM 1584 C CA . GLU A 1 204 ? -1.941 -4.213 -48.298 1.00 48.34 204 GLU A CA 1
ATOM 1585 C C . GLU A 1 204 ? -2.076 -5.197 -49.464 1.00 48.34 204 GLU A C 1
ATOM 1587 O O . GLU A 1 204 ? -1.136 -5.923 -49.800 1.00 48.34 204 GLU A O 1
ATOM 1592 N N . GLN A 1 205 ? -3.257 -5.243 -50.085 1.00 45.66 205 GLN A N 1
ATOM 1593 C CA . GLN A 1 205 ? -3.395 -5.915 -51.366 1.00 45.66 205 GLN A CA 1
ATOM 1594 C C . GLN A 1 205 ? -2.601 -5.116 -52.396 1.00 45.66 205 GLN A C 1
ATOM 1596 O O . GLN A 1 205 ? -2.966 -3.997 -52.748 1.00 45.66 205 GLN A O 1
ATOM 1601 N N . VAL A 1 206 ? -1.500 -5.709 -52.855 1.00 46.19 206 VAL A N 1
ATOM 1602 C CA . VAL A 1 206 ? -0.686 -5.224 -53.967 1.00 46.19 206 VAL A CA 1
ATOM 1603 C C . VAL A 1 206 ? -1.584 -5.110 -55.200 1.00 46.19 206 VAL A C 1
ATOM 1605 O O . VAL A 1 206 ? -1.912 -6.104 -55.849 1.00 46.19 206 VAL A O 1
ATOM 1608 N N . GLN A 1 207 ? -2.019 -3.889 -55.501 1.00 43.34 207 GLN A N 1
ATOM 1609 C CA . GLN A 1 207 ? -2.752 -3.565 -56.714 1.00 43.34 207 GLN A CA 1
ATOM 1610 C C . GLN A 1 207 ? -1.750 -3.538 -57.876 1.00 43.34 207 GLN A C 1
ATOM 1612 O O . GLN A 1 207 ? -1.115 -2.523 -58.150 1.00 43.34 207 GLN A O 1
ATOM 1617 N N . ASN A 1 208 ? -1.575 -4.687 -58.535 1.00 42.78 208 ASN A N 1
ATOM 1618 C CA . ASN A 1 208 ? -0.870 -4.775 -59.813 1.00 42.78 208 ASN A CA 1
ATOM 1619 C C . ASN A 1 208 ? -1.656 -3.979 -60.866 1.00 42.78 208 ASN A C 1
ATOM 1621 O O . ASN A 1 208 ? -2.740 -4.394 -61.278 1.00 42.78 208 ASN A O 1
ATOM 1625 N N . HIS A 1 209 ? -1.110 -2.842 -61.296 1.00 42.94 209 HIS A N 1
ATOM 1626 C CA . HIS A 1 209 ? -1.541 -2.171 -62.517 1.00 42.94 209 HIS A CA 1
ATOM 1627 C C . HIS A 1 209 ? -0.804 -2.789 -63.712 1.00 42.94 209 HIS A C 1
ATOM 1629 O O . HIS A 1 209 ? 0.415 -2.659 -63.818 1.00 42.94 209 HIS A O 1
ATOM 1635 N N . ASN A 1 210 ? -1.568 -3.476 -64.567 1.00 42.03 210 ASN A N 1
ATOM 1636 C CA . ASN A 1 210 ? -1.223 -3.728 -65.970 1.00 42.03 210 ASN A CA 1
ATOM 1637 C C . ASN A 1 210 ? -1.368 -2.444 -66.789 1.00 42.03 210 ASN A C 1
ATOM 1639 O O . ASN A 1 210 ? -2.287 -1.654 -66.460 1.00 42.03 210 ASN A O 1
#

Nearest PDB structures (foldseek):
  8gyw-assembly1_B  TM=8.150E-01  e=3.639E-16  Homo sapiens
  8ero-assembly1_A  TM=8.347E-01  e=1.283E-14  Xenopus laevis
  5d92-assembly2_B  TM=6.296E-01  e=4.597E+00  Archaeoglobus fulgidus DSM 4304
  5d92-assembly1_A  TM=6.298E-01  e=9.472E+00  Archaeoglobus fulgidus DSM 4304

Mean predicted aligned error: 10.31 Å

=== Feature glossary ===
Feature key, reading from the visual/contextual features back to the raw sequence:

Rendered structure images. Structure images are PyMOL renders from six orthogonal camera directions. Cartoon representation draws helices as coils and strands as arrows; sticks shows the backbone as bonds; surface shows the solvent-excluded envelope. Rainbow coloring maps sequence position to hue (blue→red, N→C); chain coloring assigns a distinct color per polypeptide.

Contact-map, Ramachandran, and PAE plots. Three diagnostic plots accompany the record. The Cα contact map visualizes the tertiary structure as a 2D adjacency matrix (8 Å cutoff, sequence-local contacts suppressed). The Ramachandran plot shows the distribution of backbone (φ, ψ) torsions, with points in the α and β basins reflecting secondary structure content. The PAE plot shows AlphaFold's inter-residue confidence as a color matrix.

InterPro / GO / CATH / organism. The annotation block draws on four external resources. InterPro: which protein families and domains the sequence belongs to. GO: standardized terms for what the protein does, what process it participates in, and where in the cell it acts. CATH: which structural fold it has in the CATH hierarchy. Organism: the species of origin.

Nearest PDB structures. Structural nearest neighbors (via Foldseek easy-search vs the PDB). Reported per hit: target PDB id, E-value, and alignment TM-score. A TM-score above ~0.5 is the conventional threshold for 'same fold'.

Predicted aligned error. Predicted aligned error is AlphaFold's pairwise confidence. Unlike pLDDT (per-residue), PAE is per-residue-pair and captures whether two parts of the structure are correctly placed relative to each other. Units are ångströms of expected positional error.

Solvent-accessible surface area. SASA measures how much of the protein is reachable by solvent. It is computed by rolling a water-sized probe over the atomic surface and summing the exposed area (Å²). Per-residue SASA distinguishes core (buried, low SASA) from surface (exposed, high SASA) residues; total SASA is a whole-molecule size measure.

B-factor. Crystallographic B-factors measure how much each atom's electron density is smeared out, in Å². They rise in mobile loops and surface residues and fall in the buried interior. In AlphaFold models this column is repurposed to hold pLDDT instead.

pLDDT. For AlphaFold models, the B-factor field carries pLDDT — the model's own estimate of local accuracy on a 0–100 scale. Regions with pLDDT<50 should be treated as essentially unmodeled; they often correspond to intrinsically disordered segments.

Backbone torsions (φ/ψ). φ (phi) and ψ (psi) are the two rotatable backbone dihedrals per residue: φ is the C(i-1)–N–Cα–C torsion, ψ is the N–Cα–C–N(i+1) torsion, both in degrees on (−180°, 180°]. α-helical residues cluster near (−60°, −45°); β-strand residues near (−120°, +130°). A Ramachandran plot is simply a scatter of (φ, ψ) for every residue.

Radius of gyration, Cα contacts, bounding box. Radius of gyration (Rg) is the root-mean-square distance of Cα atoms from their centroid — a single number for overall size and compactness. A globular domain of N residues has Rg ≈ 2.2·N^0.38 Å; an extended or disordered chain has a much larger Rg. The Cα contact count is the number of residue pairs whose Cα atoms are within 8 Å and are more than four positions apart in sequence — a standard proxy for tertiary packing density. The bounding box is the smallest axis-aligned box enclosing all Cα atoms.

Secondary structure (3-state, P-SEA). Three-state secondary structure (P-SEA) collapses the eight DSSP classes into helix (a), strand (b), and coil (c). P-SEA assigns these from Cα geometry alone — distances and angles — without requiring backbone oxygens, so it works on any Cα trace.

Secondary structure (8-state, DSSP). Secondary structure is the local, repeating backbone conformation. DSSP classifies it into eight states by reading the hydrogen-bond network: three helix types (H, G, I), two β types (E, B), two non-regular types (T, S), and unstructured coil (-).

Foldseek 3Di. The Foldseek 3Di string encodes local tertiary geometry as a 20-letter alphabet — one character per residue — derived from the relative positions of nearby Cα atoms. Unlike the amino-acid sequence, 3Di is a direct function of the 3D structure, so two proteins with the same fold have similar 3Di strings even at low sequence identity.

mmCIF coordinates. Structure coordinates are given as an mmCIF _atom_site loop: one row per atom with element, residue name, chain id, sequence number, and x/y/z position in Å. Only the four main-chain atoms per residue are included here; side chains are omitted to keep the record compact.

Sequence. This is the polypeptide sequence — one letter per residue, N-terminus first. Length ranges from a few dozen residues for small domains to over a thousand for large multi-domain proteins.